Protein AF-A0A7C5FPS3-F1 (afdb_monomer_lite)

Radius of gyration: 23.5 Å; chains: 1; bounding box: 59×69×61 Å

Secondary structure (DSSP, 8-state):
-EEEEEETTEEEEEEE--GGG-BSSSTTEEEEETTEE---HHHHHHHHHHTTTTS-TT-B--EEEEEE--GGGEE----TT----EETTHHHHHHHHHHHHHHHHHHHHHTT--S------------------------------------TTS-EEEEEETTTEEEEE-SS-EEEEEHHHHHHHHHHHHHHHHHHTT---EEEEEEEEEEE--HHHHHHHHHTHHHHHHTT-EEEEETTEEEEEEEEGGGTTS-HHHHHHHHHHHHTSTT--HHHHHHHHHHT---PPP-SHHHHHHHHTT----TTGGGTEEEE-HHHHHTT-

pLDDT: mean 74.96, std 19.48, range [24.3, 94.31]

Structure (mmCIF, N/CA/C/O backbone):
data_AF-A0A7C5FPS3-F1
#
_entry.id   AF-A0A7C5FPS3-F1
#
loop_
_atom_site.group_PDB
_atom_site.id
_atom_site.type_symbol
_atom_site.label_atom_id
_atom_site.label_alt_id
_atom_site.label_comp_id
_atom_site.label_asym_id
_atom_site.label_entity_id
_atom_site.label_seq_id
_atom_site.pdbx_PDB_ins_code
_atom_site.Cartn_x
_atom_site.Cartn_y
_atom_site.Cartn_z
_atom_site.occupancy
_atom_site.B_iso_or_equiv
_atom_site.auth_seq_id
_atom_site.auth_comp_id
_atom_site.auth_asym_id
_atom_site.auth_atom_id
_atom_site.pdbx_PDB_model_num
ATOM 1 N N . LEU A 1 1 ? 8.303 -21.525 -12.086 1.00 86.00 1 LEU A N 1
ATOM 2 C CA . LEU A 1 1 ? 7.799 -22.531 -13.042 1.00 86.00 1 LEU A CA 1
ATOM 3 C C . LEU A 1 1 ? 7.517 -21.829 -14.348 1.00 86.00 1 LEU A C 1
ATOM 5 O O . LEU A 1 1 ? 6.796 -20.844 -14.326 1.00 86.00 1 LEU A O 1
ATOM 9 N N . PHE A 1 2 ? 8.133 -22.254 -15.445 1.00 89.94 2 PHE A N 1
ATOM 10 C CA . PHE A 1 2 ? 7.744 -21.750 -16.759 1.00 89.94 2 PHE A CA 1
ATOM 11 C C . PHE A 1 2 ? 6.553 -22.567 -17.263 1.00 89.94 2 PHE A C 1
ATOM 13 O O . PHE A 1 2 ? 6.538 -23.782 -17.081 1.00 89.94 2 PHE A O 1
ATOM 20 N N . ILE A 1 3 ? 5.570 -21.902 -17.859 1.00 90.44 3 ILE A N 1
ATOM 21 C CA . ILE A 1 3 ? 4.407 -22.527 -18.479 1.00 90.44 3 ILE A CA 1
ATOM 22 C C . ILE A 1 3 ? 4.312 -22.070 -19.922 1.00 90.44 3 ILE A C 1
ATOM 24 O O . ILE A 1 3 ? 4.570 -20.906 -20.235 1.00 90.44 3 ILE A O 1
ATOM 28 N N . GLN A 1 4 ? 3.896 -22.983 -20.783 1.00 90.50 4 GLN A N 1
ATOM 29 C CA . GLN A 1 4 ? 3.496 -22.682 -22.142 1.00 90.50 4 GLN A CA 1
ATOM 30 C C . GLN A 1 4 ? 2.387 -23.658 -22.511 1.00 90.50 4 GLN A C 1
ATOM 32 O O . GLN A 1 4 ? 2.589 -24.869 -22.495 1.00 90.50 4 GLN A O 1
ATOM 37 N N . GLN A 1 5 ? 1.208 -23.120 -22.789 1.00 83.81 5 GLN A N 1
ATOM 38 C CA . GLN A 1 5 ? 0.051 -23.863 -23.251 1.00 83.81 5 GLN A CA 1
ATOM 39 C C . GLN A 1 5 ? -0.534 -23.180 -24.474 1.00 83.81 5 GLN A C 1
ATOM 41 O O . GLN A 1 5 ? -0.610 -21.954 -24.548 1.00 83.81 5 GLN A O 1
ATOM 46 N N . GLN A 1 6 ? -0.971 -23.996 -25.421 1.00 85.19 6 GLN A N 1
ATOM 47 C CA . GLN A 1 6 ? -1.640 -23.540 -26.622 1.00 85.19 6 GLN A CA 1
ATOM 48 C C . GLN A 1 6 ? -2.994 -24.237 -26.718 1.00 85.19 6 GLN A C 1
ATOM 50 O O . GLN A 1 6 ? -3.087 -25.452 -26.546 1.00 85.19 6 GLN A O 1
ATOM 55 N N . TYR A 1 7 ? -4.037 -23.453 -26.969 1.00 78.25 7 TYR A N 1
ATOM 56 C CA . TYR A 1 7 ? -5.399 -23.921 -27.170 1.00 78.25 7 TYR A CA 1
ATOM 57 C C . TYR A 1 7 ? -5.986 -23.183 -28.373 1.00 78.25 7 TYR A C 1
ATOM 59 O O . TYR A 1 7 ? -6.194 -21.970 -28.313 1.00 78.25 7 TYR A O 1
ATOM 67 N N . ASP A 1 8 ? -6.224 -23.901 -29.468 1.00 83.12 8 ASP A N 1
ATOM 68 C CA . ASP A 1 8 ? -6.543 -23.317 -30.775 1.00 83.12 8 ASP A CA 1
ATOM 69 C C . ASP A 1 8 ? -5.527 -22.212 -31.160 1.00 83.12 8 ASP A C 1
ATOM 71 O O . ASP A 1 8 ? -4.313 -22.441 -31.168 1.00 83.12 8 ASP A O 1
ATOM 75 N N . ASP A 1 9 ? -6.021 -20.999 -31.423 1.00 81.50 9 ASP A N 1
ATOM 76 C CA . ASP A 1 9 ? -5.234 -19.808 -31.766 1.00 81.50 9 ASP A CA 1
ATOM 77 C C . ASP A 1 9 ? -4.827 -18.979 -30.530 1.00 81.50 9 ASP A C 1
ATOM 79 O O . ASP A 1 9 ? -4.330 -17.858 -30.660 1.00 81.50 9 ASP A O 1
ATOM 83 N N . ILE A 1 10 ? -5.085 -19.488 -29.320 1.00 82.62 10 ILE A N 1
ATOM 84 C CA . ILE A 1 10 ? -4.760 -18.828 -28.055 1.00 82.62 10 ILE A CA 1
ATOM 85 C C . ILE A 1 10 ? -3.509 -19.477 -27.463 1.00 82.62 10 ILE A C 1
ATOM 87 O O . ILE A 1 10 ? -3.489 -20.668 -27.160 1.00 82.62 10 ILE A O 1
ATOM 91 N N . GLU A 1 11 ? -2.470 -18.682 -27.232 1.00 89.69 11 GLU A N 1
ATOM 92 C CA . GLU A 1 11 ? -1.251 -19.117 -26.548 1.00 89.69 11 GLU A CA 1
ATOM 93 C C . GLU A 1 11 ? -1.157 -18.429 -25.185 1.00 89.69 11 GLU A C 1
ATOM 95 O O . GLU A 1 11 ? -1.136 -17.203 -25.118 1.00 89.69 11 GLU A O 1
ATOM 100 N N . LEU A 1 12 ? -1.051 -19.202 -24.103 1.00 91.69 12 LEU A N 1
ATOM 101 C CA . LEU A 1 12 ? -0.707 -18.716 -22.770 1.00 91.69 12 LEU A CA 1
ATOM 102 C C . LEU A 1 12 ? 0.703 -19.183 -22.416 1.00 91.69 12 LEU A C 1
ATOM 104 O O . LEU A 1 12 ? 0.964 -20.379 -22.321 1.00 91.69 12 LEU A O 1
ATOM 108 N N . LYS A 1 13 ? 1.611 -18.251 -22.147 1.00 94.31 13 LYS A N 1
ATOM 109 C CA . LYS A 1 13 ? 2.969 -18.569 -21.697 1.00 94.31 13 LYS A CA 1
ATOM 110 C C . LYS A 1 13 ? 3.443 -17.654 -20.592 1.00 94.31 13 LYS A C 1
ATOM 112 O O . LYS A 1 13 ? 2.922 -16.557 -20.427 1.00 94.31 13 LYS A O 1
ATOM 117 N N . GLY A 1 14 ? 4.470 -18.065 -19.867 1.00 92.69 14 GLY A N 1
ATOM 118 C CA . GLY A 1 14 ? 5.141 -17.201 -18.909 1.00 92.69 14 GLY A CA 1
ATOM 119 C C . GLY A 1 14 ? 5.629 -17.939 -17.679 1.00 92.69 14 GLY A C 1
ATOM 120 O O . GLY A 1 14 ? 5.826 -19.147 -17.697 1.00 92.69 14 GLY A O 1
ATOM 121 N N . TRP A 1 15 ? 5.848 -17.202 -16.600 1.00 93.19 15 TRP A N 1
ATOM 122 C CA . TRP A 1 15 ? 6.400 -17.730 -15.365 1.00 93.19 15 TRP A CA 1
ATOM 123 C C . TRP A 1 15 ? 5.397 -17.618 -14.231 1.00 93.19 15 TRP A C 1
ATOM 125 O O . TRP A 1 15 ? 4.817 -16.567 -13.987 1.00 93.19 15 TRP A O 1
ATOM 135 N N . LEU A 1 16 ? 5.253 -18.712 -13.502 1.00 93.19 16 LEU A N 1
ATOM 136 C CA . LEU A 1 16 ? 4.493 -18.841 -12.277 1.00 93.19 16 LEU A CA 1
ATOM 137 C C . LEU A 1 16 ? 5.444 -19.022 -11.093 1.00 93.19 16 LEU A C 1
ATOM 139 O O . LEU A 1 16 ? 6.409 -19.793 -11.152 1.00 93.19 16 LEU A O 1
ATOM 143 N N . GLY A 1 17 ? 5.152 -18.351 -9.992 1.00 87.94 17 GLY A N 1
ATOM 144 C CA . GLY A 1 17 ? 5.673 -18.682 -8.677 1.00 87.94 17 GLY A CA 1
ATOM 145 C C . GLY A 1 17 ? 5.024 -19.968 -8.178 1.00 87.94 17 GLY A C 1
ATOM 146 O O . GLY A 1 17 ? 3.851 -20.234 -8.447 1.00 87.94 17 GLY A O 1
ATOM 147 N N . THR A 1 18 ? 5.787 -20.776 -7.448 1.00 86.88 18 THR A N 1
ATOM 148 C CA . THR A 1 18 ? 5.224 -21.913 -6.716 1.00 86.88 18 THR A CA 1
ATOM 149 C C . THR A 1 18 ? 4.286 -21.410 -5.616 1.00 86.88 18 THR A C 1
ATOM 151 O O . THR A 1 18 ? 4.344 -20.244 -5.219 1.00 86.88 18 THR A O 1
ATOM 154 N N . ALA A 1 19 ? 3.451 -22.296 -5.078 1.00 83.50 19 ALA A N 1
ATOM 155 C CA . ALA A 1 19 ? 2.581 -21.995 -3.941 1.00 83.50 19 ALA A CA 1
ATOM 156 C C . ALA A 1 19 ? 3.341 -21.377 -2.746 1.00 83.50 19 ALA A C 1
ATOM 158 O O . ALA A 1 19 ? 2.884 -20.422 -2.126 1.00 83.50 19 ALA A O 1
ATOM 159 N N . GLN A 1 20 ? 4.557 -21.864 -2.481 1.00 83.12 20 GLN A N 1
ATOM 160 C CA . GLN A 1 20 ? 5.440 -21.363 -1.420 1.00 83.12 20 GLN A CA 1
ATOM 161 C C . GLN A 1 20 ? 6.044 -19.985 -1.730 1.00 83.12 20 GLN A C 1
ATOM 163 O O . GLN A 1 20 ? 6.384 -19.235 -0.819 1.00 83.12 20 GLN A O 1
ATOM 168 N N . ALA A 1 21 ? 6.152 -19.618 -3.011 1.00 84.62 21 ALA A N 1
ATOM 169 C CA . ALA A 1 21 ? 6.633 -18.311 -3.454 1.00 84.62 21 ALA A CA 1
ATOM 170 C C . ALA A 1 21 ? 5.541 -17.225 -3.402 1.00 84.62 21 ALA A C 1
ATOM 172 O O . ALA A 1 21 ? 5.667 -16.179 -4.048 1.00 84.62 21 ALA A O 1
ATOM 173 N N . HIS A 1 22 ? 4.465 -17.465 -2.647 1.00 85.25 22 HIS A N 1
ATOM 174 C CA . HIS A 1 22 ? 3.394 -16.504 -2.469 1.00 85.25 22 HIS A CA 1
ATOM 175 C C . HIS A 1 22 ? 3.908 -15.192 -1.864 1.00 85.25 22 HIS A C 1
ATOM 177 O O . HIS A 1 22 ? 4.787 -15.141 -0.996 1.00 85.25 22 HIS A O 1
ATOM 183 N N . ARG A 1 23 ? 3.296 -14.091 -2.271 1.00 80.81 23 ARG A N 1
ATOM 184 C CA . ARG A 1 23 ? 3.655 -12.745 -1.847 1.00 80.81 23 ARG A CA 1
ATOM 185 C C . ARG A 1 23 ? 2.601 -12.179 -0.901 1.00 80.81 23 ARG A C 1
ATOM 187 O O . ARG A 1 23 ? 1.437 -12.565 -0.960 1.00 80.81 23 ARG A O 1
ATOM 194 N N . PRO A 1 24 ? 2.986 -11.281 0.017 1.00 69.62 24 PRO A N 1
ATOM 195 C CA . PRO A 1 24 ? 2.018 -10.530 0.816 1.00 69.62 24 PRO A CA 1
ATOM 196 C C . PRO A 1 24 ? 1.216 -9.515 -0.023 1.00 69.62 24 PRO A C 1
ATOM 198 O O . PRO A 1 24 ? 0.219 -8.992 0.457 1.00 69.62 24 PRO A O 1
ATOM 201 N N . GLN A 1 25 ? 1.633 -9.245 -1.264 1.00 75.06 25 GLN A N 1
ATOM 202 C CA . GLN A 1 25 ? 1.065 -8.238 -2.164 1.00 75.06 25 GLN A CA 1
ATOM 203 C C . GLN A 1 25 ? 1.148 -8.707 -3.630 1.00 75.06 25 GLN A C 1
ATOM 205 O O . GLN A 1 25 ? 1.835 -9.679 -3.919 1.00 75.06 25 GLN A O 1
ATOM 210 N N . THR A 1 26 ? 0.478 -8.025 -4.563 1.00 78.06 26 THR A N 1
ATOM 211 C CA . THR A 1 26 ? 0.473 -8.356 -6.007 1.00 78.06 26 THR A CA 1
ATOM 212 C C . THR A 1 26 ? 1.630 -7.706 -6.781 1.00 78.06 26 THR A C 1
ATOM 214 O O . THR A 1 26 ? 1.459 -7.263 -7.916 1.00 78.06 26 THR A O 1
ATOM 217 N N . ASP A 1 27 ? 2.796 -7.560 -6.152 1.00 75.69 27 ASP A N 1
ATOM 218 C CA . ASP A 1 27 ? 3.964 -6.854 -6.707 1.00 75.69 27 ASP A CA 1
ATOM 219 C C . ASP A 1 27 ? 4.612 -7.570 -7.898 1.00 75.69 27 ASP A C 1
ATOM 221 O O . ASP A 1 27 ? 5.352 -6.963 -8.678 1.00 75.69 27 ASP A O 1
ATOM 225 N N . VAL A 1 28 ? 4.299 -8.852 -8.060 1.00 84.25 28 VAL A N 1
ATOM 226 C CA . VAL A 1 28 ? 4.751 -9.687 -9.166 1.00 84.25 28 VAL A CA 1
ATOM 227 C C . VAL A 1 28 ? 3.538 -10.298 -9.853 1.00 84.25 28 VAL A C 1
ATOM 229 O O . VAL A 1 28 ? 3.467 -11.505 -9.998 1.00 84.25 28 VAL A O 1
ATOM 232 N N . ASN A 1 29 ? 2.556 -9.483 -10.235 1.00 87.50 29 ASN A N 1
ATOM 233 C CA . ASN A 1 29 ? 1.358 -9.944 -10.938 1.00 87.50 29 ASN A CA 1
ATOM 234 C C . ASN A 1 29 ? 1.257 -9.204 -12.266 1.00 87.50 29 ASN A C 1
ATOM 236 O O . ASN A 1 29 ? 0.665 -8.126 -12.353 1.00 87.50 29 ASN A O 1
ATOM 240 N N . TYR A 1 30 ? 1.859 -9.781 -13.300 1.00 88.12 30 TYR A N 1
ATOM 241 C CA . TYR A 1 30 ? 1.872 -9.196 -14.632 1.00 88.12 30 TYR A CA 1
ATOM 242 C C . TYR A 1 30 ? 1.149 -10.114 -15.601 1.00 88.12 30 TYR A C 1
ATOM 244 O O . TYR A 1 30 ? 1.494 -11.285 -15.735 1.00 88.12 30 TYR A O 1
ATOM 252 N N . PHE A 1 31 ? 0.144 -9.574 -16.281 1.00 89.44 31 PHE A N 1
ATOM 253 C CA . PHE A 1 31 ? -0.559 -10.272 -17.343 1.00 89.44 31 PHE A CA 1
ATOM 254 C C . PHE A 1 31 ? -0.546 -9.410 -18.597 1.00 89.44 31 PHE A C 1
ATOM 256 O O . PHE A 1 31 ? -0.877 -8.224 -18.539 1.00 89.44 31 PHE A O 1
ATOM 263 N N . TYR A 1 32 ? -0.169 -10.001 -19.722 1.00 88.50 32 TYR A N 1
ATOM 264 C CA . TYR A 1 32 ? -0.106 -9.331 -21.008 1.00 88.50 32 TYR A CA 1
ATOM 265 C C . TYR A 1 32 ? -1.075 -9.979 -21.987 1.00 88.50 32 TYR A C 1
ATOM 267 O O . TYR A 1 32 ? -1.154 -11.199 -22.040 1.00 88.50 32 TYR A O 1
ATOM 275 N N . ILE A 1 33 ? -1.766 -9.179 -22.796 1.00 87.56 33 ILE A N 1
ATOM 276 C CA . ILE A 1 33 ? -2.521 -9.654 -23.960 1.00 87.56 33 ILE A CA 1
ATOM 277 C C . ILE A 1 33 ? -1.950 -8.988 -25.198 1.00 87.56 33 ILE A C 1
ATOM 279 O O . ILE A 1 33 ? -1.927 -7.758 -25.269 1.00 87.56 33 ILE A O 1
ATOM 283 N N . ASN A 1 34 ? -1.470 -9.779 -26.160 1.00 83.44 34 ASN A N 1
ATOM 284 C CA . ASN A 1 34 ? -0.880 -9.279 -27.408 1.00 83.44 34 ASN A CA 1
ATOM 285 C C . ASN A 1 34 ? 0.162 -8.160 -27.167 1.00 83.44 34 ASN A C 1
ATOM 287 O O . ASN A 1 34 ? 0.169 -7.130 -27.840 1.00 83.44 34 ASN A O 1
ATOM 291 N N . GLY A 1 35 ? 1.005 -8.332 -26.141 1.00 76.81 35 GLY A N 1
ATOM 292 C CA . GLY A 1 35 ? 2.060 -7.383 -25.762 1.00 76.81 35 GLY A CA 1
ATOM 293 C C . GLY A 1 35 ? 1.622 -6.196 -24.891 1.00 76.81 35 GLY A C 1
ATOM 294 O O . GLY A 1 35 ? 2.462 -5.380 -24.522 1.00 76.81 35 GLY A O 1
ATOM 295 N N . ARG A 1 36 ? 0.340 -6.086 -24.517 1.00 76.06 36 ARG A N 1
ATOM 296 C CA . ARG A 1 36 ? -0.180 -5.001 -23.662 1.00 76.06 36 ARG A CA 1
ATOM 297 C C . ARG A 1 36 ? -0.431 -5.485 -22.246 1.00 76.06 36 ARG A C 1
ATOM 299 O O . ARG A 1 36 ? -1.019 -6.543 -22.081 1.00 76.06 36 ARG A O 1
ATOM 306 N N . VAL A 1 37 ? -0.048 -4.704 -21.237 1.00 79.88 37 VAL A N 1
ATOM 307 C CA . VAL A 1 37 ? -0.354 -5.030 -19.836 1.00 79.88 37 VAL A CA 1
ATOM 308 C C . VAL A 1 37 ? -1.851 -4.883 -19.568 1.00 79.88 37 VAL A C 1
ATOM 310 O O . VAL A 1 37 ? -2.433 -3.831 -19.824 1.00 79.88 37 VAL A O 1
ATOM 313 N N . ILE A 1 38 ? -2.468 -5.937 -19.045 1.00 79.81 38 ILE A N 1
ATOM 314 C CA . ILE A 1 38 ? -3.900 -5.997 -18.763 1.00 79.81 38 ILE A CA 1
ATOM 315 C C . ILE A 1 38 ? -4.118 -6.177 -17.265 1.00 79.81 38 ILE A C 1
ATOM 317 O O . ILE A 1 38 ? -3.493 -7.021 -16.622 1.00 79.81 38 ILE A O 1
ATOM 321 N N . ARG A 1 39 ? -5.039 -5.389 -16.703 1.00 74.56 39 ARG A N 1
ATOM 322 C CA . ARG A 1 39 ? -5.502 -5.528 -15.318 1.00 74.56 39 ARG A CA 1
ATOM 323 C C . ARG A 1 39 ? -6.991 -5.817 -15.325 1.00 74.56 39 ARG A C 1
ATOM 325 O O . ARG A 1 39 ? -7.808 -4.961 -15.009 1.00 74.56 39 ARG A O 1
ATOM 332 N N . ASP A 1 40 ? -7.320 -7.042 -15.708 1.00 78.19 40 ASP A N 1
ATOM 333 C CA . ASP A 1 40 ? -8.700 -7.485 -15.835 1.00 78.19 40 ASP A CA 1
ATOM 334 C C . ASP A 1 40 ? -9.155 -8.310 -14.620 1.00 78.19 40 ASP A C 1
ATOM 336 O O . ASP A 1 40 ? -8.395 -9.105 -14.055 1.00 78.19 40 ASP A O 1
ATOM 340 N N . ARG A 1 41 ? -10.409 -8.111 -14.197 1.00 74.38 41 ARG A N 1
ATOM 341 C CA . ARG A 1 41 ? -10.977 -8.798 -13.025 1.00 74.38 41 ARG A CA 1
ATOM 342 C C . ARG A 1 41 ? -11.164 -10.293 -13.268 1.00 74.38 41 ARG A C 1
ATOM 344 O O . ARG A 1 41 ? -10.938 -11.066 -12.342 1.00 74.38 41 ARG A O 1
ATOM 351 N N . VAL A 1 42 ? -11.543 -10.698 -14.482 1.00 79.25 42 VAL A N 1
ATOM 352 C CA . VAL A 1 42 ? -11.769 -12.105 -14.844 1.00 79.25 42 VAL A CA 1
ATOM 353 C C . VAL A 1 42 ? -10.449 -12.862 -14.818 1.00 79.25 42 VAL A C 1
ATOM 355 O O . VAL A 1 42 ? -10.374 -13.921 -14.205 1.00 79.25 42 VAL A O 1
ATOM 358 N N . ILE A 1 43 ? -9.393 -12.288 -15.398 1.00 83.88 43 ILE A N 1
ATOM 359 C CA . ILE A 1 43 ? -8.050 -12.887 -15.380 1.00 83.88 43 ILE A CA 1
ATOM 360 C C . ILE A 1 43 ? -7.529 -13.024 -13.948 1.00 83.88 43 ILE A C 1
ATOM 362 O O . ILE A 1 43 ? -7.095 -14.099 -13.541 1.00 83.88 43 ILE A O 1
ATOM 366 N N . ASN A 1 44 ? -7.587 -11.949 -13.158 1.00 82.62 44 ASN A N 1
ATOM 367 C CA . ASN A 1 44 ? -7.094 -11.983 -11.781 1.00 82.62 44 ASN A CA 1
ATOM 368 C C . ASN A 1 44 ? -7.871 -12.982 -10.916 1.00 82.62 44 ASN A C 1
ATOM 370 O O . ASN A 1 44 ? -7.280 -13.636 -10.054 1.00 82.62 44 ASN A O 1
ATOM 374 N N . HIS A 1 45 ? -9.179 -13.114 -11.147 1.00 79.56 45 HIS A N 1
ATOM 375 C CA . HIS A 1 45 ? -9.995 -14.121 -10.484 1.00 79.56 45 HIS A CA 1
ATOM 376 C C . HIS A 1 45 ? -9.607 -15.539 -10.916 1.00 79.56 45 HIS A C 1
ATOM 378 O O . HIS A 1 45 ? -9.366 -16.368 -10.045 1.00 79.56 45 HIS A O 1
ATOM 384 N N . ALA A 1 46 ? -9.433 -15.785 -12.219 1.00 81.56 46 ALA A N 1
ATOM 385 C CA . ALA A 1 46 ? -9.025 -17.082 -12.761 1.00 81.56 46 ALA A CA 1
ATOM 386 C C . ALA A 1 46 ? -7.697 -17.568 -12.170 1.00 81.56 46 ALA A C 1
ATOM 388 O O . ALA A 1 46 ? -7.570 -18.729 -11.778 1.00 81.56 46 ALA A O 1
ATOM 389 N N . ILE A 1 47 ? -6.720 -16.662 -12.062 1.00 87.56 47 ILE A N 1
ATOM 390 C CA . ILE A 1 47 ? -5.412 -16.958 -11.476 1.00 87.56 47 ILE A CA 1
ATOM 391 C C . ILE A 1 47 ? -5.545 -17.183 -9.971 1.00 87.56 47 ILE A C 1
ATOM 393 O O . ILE A 1 47 ? -5.024 -18.162 -9.454 1.00 87.56 47 ILE A O 1
ATOM 397 N N . ARG A 1 48 ? -6.271 -16.324 -9.245 1.00 83.38 48 ARG A N 1
ATOM 398 C CA . ARG A 1 48 ? -6.485 -16.524 -7.804 1.00 83.38 48 ARG A CA 1
ATOM 399 C C . ARG A 1 48 ? -7.171 -17.862 -7.519 1.00 83.38 48 ARG A C 1
ATOM 401 O O . ARG A 1 48 ? -6.760 -18.542 -6.588 1.00 83.38 48 ARG A O 1
ATOM 408 N N . GLN A 1 49 ? -8.171 -18.236 -8.315 1.00 81.69 49 GLN A N 1
ATOM 409 C CA . GLN A 1 49 ? -8.855 -19.523 -8.210 1.00 81.69 49 GLN A CA 1
ATOM 410 C C . GLN A 1 49 ? -7.904 -20.690 -8.492 1.00 81.69 49 GLN A C 1
ATOM 412 O O . GLN A 1 49 ? -7.945 -21.689 -7.788 1.00 81.69 49 GLN A O 1
ATOM 417 N N . ALA A 1 50 ? -6.997 -20.556 -9.461 1.00 86.31 50 ALA A N 1
ATOM 418 C CA . ALA A 1 50 ? -6.005 -21.591 -9.743 1.00 86.31 50 ALA A CA 1
ATOM 419 C C . ALA A 1 50 ? -5.051 -21.868 -8.564 1.00 86.31 50 ALA A C 1
ATOM 421 O O . ALA A 1 50 ? -4.492 -22.957 -8.471 1.00 86.31 50 ALA A O 1
ATOM 422 N N . TYR A 1 51 ? -4.879 -20.893 -7.667 1.00 84.38 51 TYR A N 1
ATOM 423 C CA . TYR A 1 51 ? -4.013 -20.972 -6.490 1.00 84.38 51 TYR A CA 1
ATOM 424 C C . TYR A 1 51 ? -4.768 -21.095 -5.155 1.00 84.38 51 TYR A C 1
ATOM 426 O O . TYR A 1 51 ? -4.108 -21.137 -4.114 1.00 84.38 51 TYR A O 1
ATOM 434 N N . SER A 1 52 ? -6.108 -21.106 -5.146 1.00 69.88 52 SER A N 1
ATOM 435 C CA . SER A 1 52 ? -6.911 -20.848 -3.934 1.00 69.88 52 SER A CA 1
ATOM 436 C C . SER A 1 52 ? -6.608 -21.793 -2.780 1.00 69.88 52 SER A C 1
ATOM 438 O O . SER A 1 52 ? -6.563 -21.355 -1.634 1.00 69.88 52 SER A O 1
ATOM 440 N N . ASP A 1 53 ? -6.334 -23.054 -3.094 1.00 74.94 53 ASP A N 1
ATOM 441 C CA . ASP A 1 53 ? -6.139 -24.106 -2.093 1.00 74.94 53 ASP A CA 1
ATOM 442 C C . ASP A 1 53 ? -4.650 -24.324 -1.776 1.00 74.94 53 ASP A C 1
ATOM 444 O O . ASP A 1 53 ? -4.286 -25.090 -0.888 1.00 74.94 53 ASP A O 1
ATOM 448 N N . LEU A 1 54 ? -3.774 -23.623 -2.502 1.00 78.50 54 LEU A N 1
ATOM 449 C CA . LEU A 1 54 ? -2.321 -23.753 -2.428 1.00 78.50 54 LEU A CA 1
ATOM 450 C C . LEU A 1 54 ? -1.669 -22.594 -1.666 1.00 78.50 54 LEU A C 1
ATOM 452 O O . LEU A 1 54 ? -0.552 -22.725 -1.166 1.00 78.50 54 LEU A O 1
ATOM 456 N N . ILE A 1 55 ? -2.337 -21.441 -1.599 1.00 82.25 55 ILE A N 1
ATOM 457 C CA . ILE A 1 55 ? -1.794 -20.208 -1.033 1.00 82.25 55 ILE A CA 1
ATOM 458 C C . ILE A 1 55 ? -2.632 -19.767 0.181 1.00 82.25 55 ILE A C 1
ATOM 460 O O . ILE A 1 55 ? -3.856 -19.709 0.082 1.00 82.25 55 ILE A O 1
ATOM 464 N N . PRO A 1 56 ? -2.009 -19.385 1.318 1.00 73.81 56 PRO A N 1
ATOM 465 C CA . PRO A 1 56 ? -2.736 -18.912 2.493 1.00 73.81 56 PRO A CA 1
ATOM 466 C C . PRO A 1 56 ? -3.614 -17.688 2.213 1.00 73.81 56 PRO A C 1
ATOM 468 O O . PRO A 1 56 ? -3.276 -16.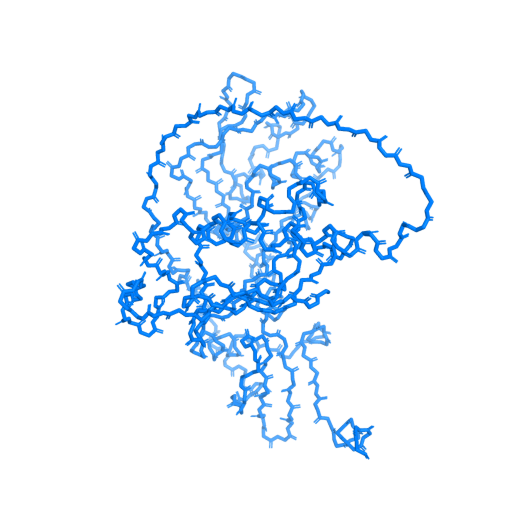816 1.408 1.00 73.81 56 PRO A O 1
ATOM 471 N N . VAL A 1 57 ? -4.711 -17.564 2.960 1.00 71.06 57 VAL A N 1
ATOM 472 C CA . VAL A 1 57 ? -5.606 -16.403 2.879 1.00 71.06 57 VAL A CA 1
ATOM 473 C C . VAL A 1 57 ? -4.820 -15.103 3.110 1.00 71.06 57 VAL A C 1
ATOM 475 O O . VAL A 1 57 ? -4.018 -14.995 4.035 1.00 71.06 57 VAL A O 1
ATOM 478 N N . GLY A 1 58 ? -5.037 -14.105 2.248 1.00 71.25 58 GLY A N 1
ATOM 479 C CA . GLY A 1 58 ? -4.323 -12.821 2.298 1.00 71.25 58 GLY A CA 1
ATOM 480 C C . GLY A 1 58 ? -2.946 -12.825 1.624 1.00 71.25 58 GLY A C 1
ATOM 481 O O . GLY A 1 58 ? -2.242 -11.819 1.676 1.00 71.25 58 GLY A O 1
ATOM 482 N N . ARG A 1 59 ? -2.558 -13.926 0.975 1.00 82.88 59 ARG A N 1
ATOM 483 C CA . ARG A 1 59 ? -1.374 -14.001 0.115 1.00 82.88 59 ARG A CA 1
ATOM 484 C C . ARG A 1 59 ? -1.769 -14.023 -1.361 1.00 82.88 59 ARG A C 1
ATOM 486 O O . ARG A 1 59 ? -2.917 -14.282 -1.719 1.00 82.88 59 ARG A O 1
ATOM 493 N N . TYR A 1 60 ? -0.801 -13.718 -2.215 1.00 84.19 60 TYR A N 1
ATOM 494 C CA . TYR A 1 60 ? -0.985 -13.565 -3.652 1.00 84.19 60 TYR A CA 1
ATOM 495 C C . TYR A 1 60 ? 0.027 -14.420 -4.415 1.00 84.19 60 TYR A C 1
ATOM 497 O O . TYR A 1 60 ? 1.190 -14.486 -4.010 1.00 84.19 60 TYR A O 1
ATOM 505 N N . PRO A 1 61 ? -0.372 -15.065 -5.520 1.00 88.81 61 PRO A N 1
ATOM 506 C CA . PRO A 1 61 ? 0.577 -15.745 -6.387 1.00 88.81 61 PRO A CA 1
ATOM 507 C C . PRO A 1 61 ? 1.451 -14.724 -7.111 1.00 88.81 61 PRO A C 1
ATOM 509 O O . PRO A 1 61 ? 0.949 -13.692 -7.548 1.00 88.81 61 PRO A O 1
ATOM 512 N N . ALA A 1 62 ? 2.733 -15.038 -7.272 1.00 89.94 62 ALA A N 1
ATOM 513 C CA . ALA A 1 62 ? 3.623 -14.306 -8.165 1.00 89.94 62 ALA A CA 1
ATOM 514 C C . ALA A 1 62 ? 3.539 -14.918 -9.570 1.00 89.94 62 ALA A C 1
ATOM 516 O O . ALA A 1 62 ? 3.667 -16.129 -9.705 1.00 89.94 62 ALA A O 1
ATOM 517 N N . PHE A 1 63 ? 3.343 -14.121 -10.613 1.00 92.50 63 PHE A N 1
ATOM 518 C CA . PHE A 1 63 ? 3.326 -14.562 -12.001 1.00 92.50 63 PHE A CA 1
ATOM 519 C C . PHE A 1 63 ? 3.660 -13.439 -12.998 1.00 92.50 63 PHE A C 1
ATOM 521 O O . PHE A 1 63 ? 3.400 -12.255 -12.779 1.00 92.50 63 PHE A O 1
ATOM 528 N N . VAL A 1 64 ? 4.183 -13.845 -14.151 1.00 94.12 64 VAL A N 1
ATOM 529 C CA . VAL A 1 64 ? 4.312 -13.033 -15.362 1.00 94.12 64 VAL A CA 1
ATOM 530 C C . VAL A 1 64 ? 3.770 -13.873 -16.507 1.00 94.12 64 VAL A C 1
ATOM 532 O O . VAL A 1 64 ? 4.417 -14.837 -16.901 1.00 94.12 64 VAL A O 1
ATOM 535 N N . LEU A 1 65 ? 2.586 -13.545 -17.015 1.00 92.50 65 LEU A N 1
ATOM 536 C CA . LEU A 1 65 ? 1.880 -14.322 -18.031 1.00 92.50 65 LEU A CA 1
ATOM 537 C C . LEU A 1 65 ? 1.611 -13.488 -19.279 1.00 92.50 65 LEU A C 1
ATOM 539 O O . LEU A 1 65 ? 1.316 -12.299 -19.201 1.00 92.50 65 LEU A O 1
ATOM 543 N N . TYR A 1 66 ? 1.679 -14.135 -20.430 1.00 92.56 66 TYR A N 1
ATOM 544 C CA . TYR A 1 66 ? 1.464 -13.575 -21.751 1.00 92.56 66 TYR A CA 1
ATOM 545 C C . TYR A 1 66 ? 0.415 -14.420 -22.454 1.00 92.56 66 TYR A C 1
ATOM 547 O O . TYR A 1 66 ? 0.600 -15.623 -22.616 1.00 92.56 66 TYR A O 1
ATOM 555 N N . LEU A 1 67 ? -0.664 -13.777 -22.873 1.00 89.12 67 LEU A N 1
ATOM 556 C CA . LEU A 1 67 ? -1.727 -14.353 -23.670 1.00 89.12 67 LEU A CA 1
ATOM 557 C C . LEU A 1 67 ? -1.658 -13.755 -25.077 1.00 89.12 67 LEU A C 1
ATOM 559 O O . LEU A 1 67 ? -1.791 -12.543 -25.260 1.00 89.12 67 LEU A O 1
ATOM 563 N N . THR A 1 68 ? -1.449 -14.597 -26.074 1.00 87.25 68 THR A N 1
ATOM 564 C CA . THR A 1 68 ? -1.528 -14.222 -27.486 1.00 87.25 68 THR A CA 1
ATOM 565 C C . THR A 1 68 ? -2.835 -14.764 -28.035 1.00 87.25 68 THR A C 1
ATOM 567 O O . THR A 1 68 ? -3.113 -15.943 -27.846 1.00 87.25 68 THR A O 1
ATOM 570 N N . MET A 1 69 ? -3.651 -13.929 -28.681 1.00 84.00 69 MET A N 1
ATOM 571 C CA . MET A 1 69 ? -4.897 -14.385 -29.305 1.00 84.00 69 MET A CA 1
ATOM 572 C C . MET A 1 69 ? -5.388 -13.454 -30.428 1.00 84.00 69 MET A C 1
ATOM 574 O O . MET A 1 69 ? -5.049 -12.265 -30.422 1.00 84.00 69 MET A O 1
ATOM 578 N N . PRO A 1 70 ? -6.219 -13.952 -31.363 1.00 76.81 70 PRO A N 1
ATOM 579 C CA . PRO A 1 70 ? -6.789 -13.157 -32.450 1.00 76.81 70 PRO A CA 1
ATOM 580 C C . PRO A 1 70 ? -7.592 -11.929 -31.978 1.00 76.81 70 PRO A C 1
ATOM 582 O O . PRO A 1 70 ? -8.328 -11.981 -30.987 1.00 76.81 70 PRO A O 1
ATOM 585 N N . LEU A 1 71 ? -7.448 -10.806 -32.696 1.00 67.81 71 LEU A N 1
ATOM 586 C CA . LEU A 1 71 ? -8.053 -9.506 -32.346 1.00 67.81 71 LEU A CA 1
ATOM 587 C C . LEU A 1 71 ? -9.586 -9.482 -32.481 1.00 67.81 71 LEU A C 1
ATOM 589 O O . LEU A 1 71 ? -10.246 -8.662 -31.859 1.00 67.81 71 LEU A O 1
ATO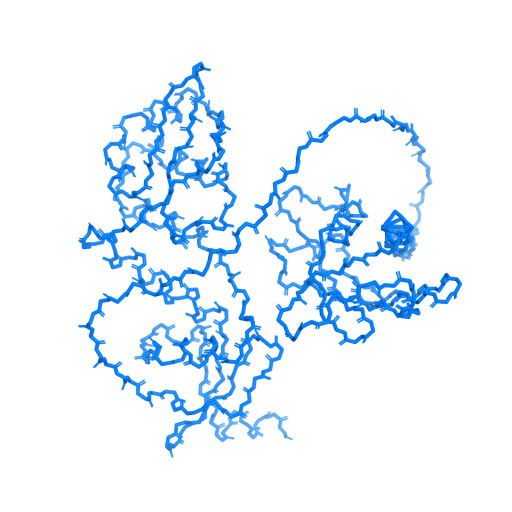M 593 N N . ASP A 1 72 ? -10.167 -10.387 -33.259 1.00 67.50 72 ASP A N 1
ATOM 594 C CA . ASP A 1 72 ? -11.613 -10.563 -33.446 1.00 67.50 72 ASP A CA 1
ATOM 595 C C . ASP A 1 72 ? -12.308 -11.256 -32.254 1.00 67.50 72 ASP A C 1
ATOM 597 O O . ASP A 1 72 ? -13.540 -11.215 -32.129 1.00 67.50 72 ASP A O 1
ATOM 601 N N . ARG A 1 73 ? -11.528 -11.859 -31.345 1.00 61.38 73 ARG A N 1
ATOM 602 C CA . ARG A 1 73 ? -12.005 -12.482 -30.096 1.00 61.38 73 ARG A CA 1
ATOM 603 C C . ARG A 1 73 ? -11.807 -11.610 -28.851 1.00 61.38 73 ARG A C 1
ATOM 605 O O . ARG A 1 73 ? -12.265 -11.979 -27.764 1.00 61.38 73 ARG A O 1
ATOM 612 N N . VAL A 1 74 ? -11.175 -10.443 -29.000 1.00 56.66 74 VAL A N 1
ATOM 613 C CA . VAL A 1 74 ? -10.871 -9.514 -27.904 1.00 56.66 74 VAL A CA 1
ATOM 614 C C . VAL A 1 74 ? -11.240 -8.088 -28.291 1.00 56.66 74 VAL A C 1
ATOM 616 O O . VAL A 1 74 ? -10.545 -7.455 -29.080 1.00 56.66 74 VAL A O 1
ATOM 619 N N . ASP A 1 75 ? -12.276 -7.538 -27.660 1.00 58.22 75 ASP A N 1
ATOM 620 C CA . ASP A 1 75 ? -12.555 -6.106 -27.740 1.00 58.22 75 ASP A CA 1
ATOM 621 C C . ASP A 1 75 ? -11.655 -5.366 -26.739 1.00 58.22 75 ASP A C 1
ATOM 623 O O . ASP A 1 75 ? -11.988 -5.114 -25.572 1.00 58.22 75 ASP A O 1
ATOM 627 N N . ILE A 1 76 ? -10.437 -5.078 -27.194 1.00 54.25 76 ILE A N 1
ATOM 628 C CA . ILE A 1 76 ? -9.540 -4.144 -26.522 1.00 54.25 76 ILE A CA 1
ATOM 629 C C . ILE A 1 76 ? -10.098 -2.759 -26.831 1.00 54.25 76 ILE A C 1
ATOM 631 O O . ILE A 1 76 ? -9.804 -2.214 -27.885 1.00 54.25 76 ILE A O 1
ATOM 635 N N . ASN A 1 77 ? -10.906 -2.185 -25.943 1.00 49.84 77 ASN A N 1
ATOM 636 C CA . ASN A 1 77 ? -11.460 -0.845 -26.137 1.00 49.84 77 ASN A CA 1
ATOM 637 C C . ASN A 1 77 ? -10.299 0.171 -26.279 1.00 49.84 77 ASN A C 1
ATOM 639 O O . ASN A 1 77 ? -9.644 0.524 -25.294 1.00 49.84 77 ASN A O 1
ATOM 643 N N . VAL A 1 78 ? -9.969 0.552 -27.522 1.00 45.69 78 VAL A N 1
ATOM 644 C CA . VAL A 1 78 ? -8.683 1.167 -27.895 1.00 45.69 78 VAL A CA 1
ATOM 645 C C . VAL A 1 78 ? -8.649 2.644 -27.497 1.00 45.69 78 VAL A C 1
ATOM 647 O O . VAL A 1 78 ? -8.933 3.533 -28.292 1.00 45.69 78 VAL A O 1
ATOM 650 N N . HIS A 1 79 ? -8.238 2.917 -26.259 1.00 37.78 79 HIS A N 1
ATOM 651 C CA . HIS A 1 79 ? -7.680 4.211 -25.866 1.00 37.78 79 HIS A CA 1
ATOM 652 C C . HIS A 1 79 ? -6.377 3.977 -25.084 1.00 37.78 79 HIS A C 1
ATOM 654 O O . HIS A 1 79 ? -6.359 3.068 -24.251 1.00 37.78 79 HIS A O 1
ATOM 660 N N . PRO A 1 80 ? -5.316 4.791 -25.267 1.00 37.22 80 PRO A N 1
ATOM 661 C CA . PRO A 1 80 ? -4.001 4.621 -24.622 1.00 37.22 80 PRO A CA 1
ATOM 662 C C . PRO A 1 80 ? -3.980 4.519 -23.083 1.00 37.22 80 PRO A C 1
ATOM 664 O O . PRO A 1 80 ? -2.927 4.302 -22.496 1.00 37.22 80 PRO A O 1
ATOM 667 N N . THR A 1 81 ? -5.118 4.706 -22.416 1.00 46.66 81 THR A N 1
ATOM 668 C CA . THR A 1 81 ? -5.245 4.856 -20.957 1.00 46.66 81 THR A CA 1
ATOM 669 C C . THR A 1 81 ? -6.130 3.786 -20.302 1.00 46.66 81 THR A C 1
ATOM 671 O O . THR A 1 81 ? -6.218 3.745 -19.075 1.00 46.66 81 THR A O 1
ATOM 674 N N . LYS A 1 82 ? -6.804 2.920 -21.076 1.00 54.34 82 LYS A N 1
ATOM 675 C CA . LYS A 1 82 ? -7.730 1.907 -20.535 1.00 54.34 82 LYS A CA 1
ATOM 676 C C . LYS A 1 82 ? -7.039 0.542 -20.403 1.00 54.34 82 LYS A C 1
ATOM 678 O O . LYS A 1 82 ? -6.515 0.013 -21.373 1.00 54.34 82 LYS A O 1
ATOM 683 N N . HIS A 1 83 ? -7.049 -0.000 -19.182 1.00 52.47 83 HIS A N 1
ATOM 684 C CA . HIS A 1 83 ? -6.364 -1.237 -18.761 1.00 52.47 83 HIS A CA 1
ATOM 685 C C . HIS A 1 83 ? -7.290 -2.472 -18.702 1.00 52.47 83 HIS A C 1
ATOM 687 O O . HIS A 1 83 ? -6.853 -3.558 -18.313 1.00 52.47 83 HIS A O 1
ATOM 693 N N . GLU A 1 84 ? -8.566 -2.291 -19.050 1.00 56.69 84 GLU A N 1
ATOM 694 C CA . GLU A 1 84 ? -9.610 -3.318 -19.040 1.00 56.69 84 GLU A CA 1
ATOM 695 C C . GLU A 1 84 ? -9.875 -3.814 -20.465 1.00 56.69 84 GLU A C 1
ATOM 697 O O . GLU A 1 84 ? -9.876 -3.034 -21.420 1.00 56.69 84 GLU A O 1
ATOM 702 N N . VAL A 1 85 ? -10.118 -5.115 -20.601 1.00 62.94 85 VAL A N 1
ATOM 703 C CA . VAL A 1 85 ? -10.344 -5.788 -21.882 1.00 62.94 85 VAL A CA 1
ATOM 704 C C . VAL A 1 85 ? -11.705 -6.467 -21.839 1.00 62.94 85 VAL A C 1
ATOM 706 O O . VAL A 1 85 ? -12.012 -7.174 -20.884 1.00 62.94 85 VAL A O 1
ATOM 709 N N . ARG A 1 86 ? -12.537 -6.273 -22.869 1.00 66.00 86 ARG A N 1
ATOM 710 C CA . ARG A 1 86 ? -13.795 -7.013 -22.998 1.00 66.00 86 ARG A CA 1
ATOM 711 C C . ARG A 1 86 ? -13.546 -8.256 -23.840 1.00 66.00 86 ARG A C 1
ATOM 713 O O . ARG A 1 86 ? -13.355 -8.188 -25.050 1.00 66.00 86 ARG A O 1
ATOM 720 N N . PHE A 1 87 ? -13.545 -9.410 -23.188 1.00 66.94 87 PHE A N 1
ATOM 721 C CA . PHE A 1 87 ? -13.496 -10.687 -23.890 1.00 66.94 87 PHE A CA 1
ATOM 722 C C . PHE A 1 87 ? -14.846 -10.985 -24.524 1.00 66.94 87 PHE A C 1
ATOM 724 O O . PHE A 1 87 ? -15.878 -10.858 -23.862 1.00 66.94 87 PHE A O 1
ATOM 731 N N . ARG A 1 88 ? -14.830 -11.452 -25.775 1.00 66.19 88 ARG A N 1
ATOM 732 C CA . ARG A 1 88 ? -16.029 -12.004 -26.412 1.00 66.19 88 ARG A CA 1
ATOM 733 C C . ARG A 1 88 ? -16.524 -13.241 -25.653 1.00 66.19 88 ARG A C 1
ATOM 735 O O . ARG A 1 88 ? -17.712 -13.341 -25.372 1.00 66.19 88 ARG A O 1
ATOM 742 N N . ASP A 1 89 ? -15.586 -14.085 -25.211 1.00 66.94 89 ASP A N 1
ATOM 743 C CA . ASP A 1 89 ? -15.839 -15.318 -24.455 1.00 66.94 89 ASP A CA 1
ATOM 744 C C . ASP A 1 89 ? -15.054 -15.360 -23.128 1.00 66.94 89 ASP A C 1
ATOM 746 O O . ASP A 1 89 ? -14.142 -16.164 -22.930 1.00 66.94 89 ASP A O 1
ATOM 750 N N . ALA A 1 90 ? -15.415 -14.491 -22.176 1.00 73.56 90 ALA A N 1
ATOM 751 C CA . ALA A 1 90 ? -14.726 -14.373 -20.881 1.00 73.56 90 ALA A CA 1
ATOM 752 C C . ALA A 1 90 ? -14.643 -15.694 -20.085 1.00 73.56 90 ALA A C 1
ATOM 754 O O . ALA A 1 90 ? -13.651 -15.946 -19.403 1.00 73.56 90 ALA A O 1
ATOM 755 N N . ARG A 1 91 ? -15.667 -16.556 -20.188 1.00 69.94 91 ARG A N 1
ATOM 756 C CA . ARG A 1 91 ? -15.701 -17.865 -19.507 1.00 69.94 91 ARG A CA 1
ATOM 757 C C . ARG A 1 91 ? -14.643 -18.829 -20.040 1.00 69.94 91 ARG A C 1
ATOM 759 O O . ARG A 1 91 ? -14.036 -19.548 -19.253 1.00 69.94 91 ARG A O 1
ATOM 766 N N . LEU A 1 92 ? -14.419 -18.827 -21.354 1.00 75.06 92 LEU A N 1
ATOM 767 C CA . LEU A 1 92 ? -13.422 -19.683 -21.993 1.00 75.06 92 LEU A CA 1
ATOM 768 C C . LEU A 1 92 ? -12.014 -19.271 -21.558 1.00 75.06 92 LEU A C 1
ATOM 770 O O . LEU A 1 92 ? -11.239 -20.114 -21.120 1.00 75.06 92 LEU A O 1
ATOM 774 N N . ILE A 1 93 ? -11.721 -17.967 -21.590 1.00 80.56 93 ILE A N 1
ATOM 775 C CA . ILE A 1 93 ? -10.427 -17.419 -21.157 1.00 80.56 93 ILE A CA 1
ATOM 776 C C . ILE A 1 93 ? -10.162 -17.721 -19.684 1.00 80.56 93 ILE A C 1
ATOM 778 O O . ILE A 1 93 ? -9.073 -18.167 -19.330 1.00 80.56 93 ILE A O 1
ATOM 782 N N . HIS A 1 94 ? -11.171 -17.538 -18.833 1.00 84.50 94 HIS A N 1
ATOM 783 C CA . HIS A 1 94 ? -11.082 -17.903 -17.426 1.00 84.50 94 HIS A CA 1
ATOM 784 C C . HIS A 1 94 ? -10.728 -19.386 -17.247 1.00 84.50 94 HIS A C 1
ATOM 786 O O . HIS A 1 94 ? -9.756 -19.707 -16.570 1.00 84.50 94 HIS A O 1
ATOM 792 N N . GLY A 1 95 ? -11.505 -20.290 -17.855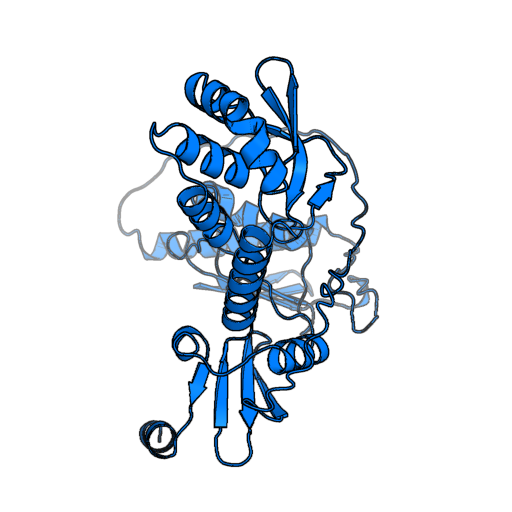 1.00 72.12 95 GLY A N 1
ATOM 793 C CA . GLY A 1 95 ? -11.290 -21.734 -17.735 1.00 72.12 95 GLY A CA 1
ATOM 794 C C . GLY A 1 95 ? -9.912 -22.174 -18.231 1.00 72.12 95 GLY A C 1
ATOM 795 O O . GLY A 1 95 ? -9.251 -22.963 -17.560 1.00 72.12 95 GLY A O 1
ATOM 796 N N . LEU A 1 96 ? -9.455 -21.611 -19.353 1.00 83.06 96 LEU A N 1
ATOM 797 C CA . LEU A 1 96 ? -8.132 -21.873 -19.923 1.00 83.06 96 LEU A CA 1
ATOM 798 C C . LEU A 1 96 ? -7.024 -21.463 -18.949 1.00 83.06 96 LEU A C 1
ATOM 800 O O . LEU A 1 96 ? -6.160 -22.275 -18.635 1.00 83.06 96 LEU A O 1
ATOM 804 N N . ILE A 1 97 ? -7.074 -20.234 -18.424 1.00 87.12 97 ILE A N 1
ATOM 805 C CA . ILE A 1 97 ? -6.063 -19.729 -17.485 1.00 87.12 97 ILE A CA 1
ATOM 806 C C . ILE A 1 97 ? -6.037 -20.573 -16.210 1.00 87.12 97 ILE A C 1
ATOM 808 O O . ILE A 1 97 ? -4.962 -20.970 -15.764 1.00 87.12 97 ILE A O 1
ATOM 812 N N . THR A 1 98 ? -7.203 -20.867 -15.626 1.00 83.25 98 THR A N 1
ATOM 813 C CA . THR A 1 98 ? -7.276 -21.658 -14.395 1.00 83.25 98 THR A CA 1
ATOM 814 C C . THR A 1 98 ? -6.693 -23.054 -14.597 1.00 83.25 98 THR A C 1
ATOM 816 O O . THR A 1 98 ? -5.833 -23.467 -13.819 1.00 83.25 98 THR A O 1
ATOM 819 N N . LYS A 1 99 ? -7.096 -23.748 -15.668 1.00 82.12 99 LYS A N 1
ATOM 820 C CA . LYS A 1 99 ? -6.629 -25.103 -15.975 1.00 82.12 99 LYS A CA 1
ATOM 821 C C . LYS A 1 99 ? -5.127 -25.143 -16.266 1.00 82.12 99 LYS A C 1
ATOM 823 O O . LYS A 1 99 ? -4.424 -25.957 -15.677 1.00 82.12 99 LYS A O 1
ATOM 828 N N . ALA A 1 100 ? -4.622 -24.219 -17.085 1.00 85.88 100 ALA A N 1
ATOM 829 C CA . ALA A 1 100 ? -3.205 -24.151 -17.440 1.00 85.88 100 ALA A CA 1
ATOM 830 C C . ALA A 1 100 ? -2.295 -23.962 -16.217 1.00 85.88 100 ALA A C 1
ATOM 832 O O . ALA A 1 100 ? -1.221 -24.557 -16.120 1.00 85.88 100 ALA A O 1
ATOM 833 N N . ILE A 1 101 ? -2.730 -23.133 -15.265 1.00 89.31 101 ILE A N 1
ATOM 834 C CA . ILE A 1 101 ? -1.985 -22.878 -14.031 1.00 89.31 101 ILE A CA 1
ATOM 835 C C . ILE A 1 101 ? -2.056 -24.084 -13.092 1.00 89.31 101 ILE A C 1
ATOM 837 O O . ILE A 1 101 ? -1.028 -24.472 -12.541 1.00 89.31 101 ILE A O 1
ATOM 841 N N . GLN A 1 102 ? -3.232 -24.695 -12.928 1.00 87.62 102 GLN A N 1
ATOM 842 C CA . GLN A 1 102 ? -3.395 -25.889 -12.092 1.00 87.62 102 GLN A CA 1
ATOM 843 C C . GLN A 1 102 ? -2.548 -27.060 -12.601 1.00 87.62 102 GLN A C 1
ATOM 845 O O . GLN A 1 102 ? -1.840 -27.679 -11.811 1.00 87.62 102 GLN A O 1
ATOM 850 N N . GLU A 1 103 ? -2.555 -27.317 -13.910 1.00 84.00 103 GLU A N 1
ATOM 851 C CA . GLU A 1 103 ? -1.734 -28.364 -14.527 1.00 84.00 103 GLU A CA 1
ATOM 852 C C . GLU A 1 103 ? -0.240 -28.101 -14.314 1.00 84.00 103 GLU A C 1
ATOM 854 O O . GLU A 1 103 ? 0.490 -28.988 -13.879 1.00 84.00 103 GLU A O 1
ATOM 859 N N . ALA A 1 104 ? 0.216 -26.864 -14.523 1.00 85.56 104 ALA A N 1
ATOM 860 C CA . ALA A 1 104 ? 1.614 -26.507 -14.308 1.00 85.56 104 ALA A CA 1
ATOM 861 C C . ALA A 1 104 ? 2.067 -26.636 -12.844 1.00 85.56 104 ALA A C 1
ATOM 863 O O . ALA A 1 104 ? 3.203 -27.035 -12.576 1.00 85.56 104 ALA A O 1
ATOM 864 N N . LEU A 1 105 ? 1.198 -26.285 -11.892 1.00 84.69 105 LEU A N 1
ATOM 865 C CA . LEU A 1 105 ? 1.482 -26.436 -10.466 1.00 84.69 105 LEU A CA 1
ATOM 866 C C . LEU A 1 105 ? 1.502 -27.917 -10.064 1.00 84.69 105 LEU A C 1
ATOM 868 O O . LEU A 1 105 ? 2.423 -28.322 -9.353 1.00 84.69 105 LEU A O 1
ATOM 872 N N . ALA A 1 106 ? 0.577 -28.730 -10.579 1.00 82.38 106 ALA A N 1
ATOM 873 C CA . ALA A 1 106 ? 0.552 -30.175 -10.355 1.00 82.38 106 ALA A CA 1
ATOM 874 C C . ALA A 1 106 ? 1.811 -30.865 -10.912 1.00 82.38 106 ALA A C 1
ATOM 876 O O . ALA A 1 106 ? 2.512 -31.548 -10.169 1.00 82.38 106 ALA A O 1
ATOM 877 N N . SER A 1 107 ? 2.195 -30.584 -12.164 1.00 77.69 107 SER A N 1
ATOM 878 C CA . SER A 1 107 ? 3.413 -31.150 -12.771 1.00 77.69 107 SER A CA 1
ATOM 879 C C . SER A 1 107 ? 4.699 -30.763 -12.029 1.00 77.69 107 SER A C 1
ATOM 881 O O . SER A 1 107 ? 5.688 -31.497 -12.060 1.00 77.69 107 SER A O 1
ATOM 883 N N . SER A 1 108 ? 4.703 -29.614 -11.345 1.00 70.06 108 SER A N 1
ATOM 884 C CA . SER A 1 108 ? 5.834 -29.188 -10.513 1.00 70.06 108 SER A CA 1
ATOM 885 C C . SER A 1 108 ? 5.904 -29.873 -9.147 1.00 70.06 108 SER A C 1
ATOM 887 O O . SER A 1 108 ? 6.986 -29.995 -8.576 1.00 70.06 108 SER A O 1
ATOM 889 N N . MET A 1 109 ? 4.761 -30.317 -8.619 1.00 63.81 109 MET A N 1
ATOM 890 C CA . MET A 1 109 ? 4.687 -31.112 -7.392 1.00 63.81 109 MET A CA 1
ATOM 891 C C . MET A 1 109 ? 5.077 -32.571 -7.656 1.00 63.81 109 MET A C 1
ATOM 893 O O . MET A 1 109 ? 5.774 -33.161 -6.831 1.00 63.81 109 MET A O 1
ATOM 897 N N . ASP A 1 110 ? 4.751 -33.112 -8.834 1.00 54.12 110 ASP A N 1
ATOM 898 C CA . ASP A 1 110 ? 5.173 -34.458 -9.254 1.00 54.12 110 ASP A CA 1
ATOM 899 C C . ASP A 1 110 ? 6.696 -34.583 -9.430 1.00 54.12 110 ASP A C 1
ATOM 901 O O . ASP A 1 110 ? 7.268 -35.646 -9.202 1.00 54.12 110 ASP A O 1
ATOM 905 N N . THR A 1 111 ? 7.399 -33.492 -9.756 1.00 51.59 111 THR A N 1
ATOM 906 C CA . THR A 1 111 ? 8.875 -33.489 -9.833 1.00 51.59 111 THR A CA 1
ATOM 907 C C . THR A 1 111 ? 9.559 -33.460 -8.460 1.00 51.59 111 THR A C 1
ATOM 909 O O . THR A 1 111 ? 10.760 -33.709 -8.375 1.00 51.59 111 THR A O 1
ATOM 912 N N . LEU A 1 112 ? 8.814 -33.176 -7.386 1.00 43.97 112 LEU A N 1
ATOM 913 C CA . LEU A 1 112 ? 9.302 -33.125 -6.001 1.00 43.97 112 LEU A CA 1
ATOM 914 C C . LEU A 1 112 ? 8.838 -34.321 -5.155 1.00 43.97 112 LEU A C 1
ATOM 916 O O . LEU A 1 112 ? 9.225 -34.425 -3.993 1.00 43.97 112 LEU A O 1
ATOM 920 N N . SER A 1 113 ? 8.047 -35.225 -5.737 1.00 35.59 113 SER A N 1
ATOM 921 C CA . SER A 1 113 ? 7.385 -36.322 -5.031 1.00 35.59 113 SER A CA 1
ATOM 922 C C . SER A 1 113 ? 7.765 -37.665 -5.657 1.00 35.59 113 SER A C 1
ATOM 924 O O . SER A 1 113 ? 6.962 -38.308 -6.327 1.00 35.59 113 SER A O 1
ATOM 926 N N . VAL A 1 114 ? 9.005 -38.114 -5.425 1.00 36.03 114 VAL A N 1
ATOM 927 C CA . VAL A 1 114 ? 9.226 -39.560 -5.326 1.00 36.03 114 VAL A CA 1
ATOM 928 C C . VAL A 1 114 ? 8.791 -39.962 -3.923 1.00 36.03 114 VAL A C 1
ATOM 930 O O . VAL A 1 114 ? 9.380 -39.539 -2.932 1.00 36.03 114 VAL A O 1
ATOM 933 N N . ASP A 1 115 ? 7.771 -40.808 -3.933 1.00 30.81 115 ASP A N 1
ATOM 934 C CA . ASP A 1 115 ? 7.255 -41.693 -2.898 1.00 30.81 115 ASP A CA 1
ATOM 935 C C . ASP A 1 115 ? 5.914 -41.333 -2.220 1.00 30.81 115 ASP A C 1
ATOM 937 O O . ASP A 1 115 ? 5.810 -40.515 -1.310 1.00 30.81 115 ASP A O 1
ATOM 941 N N . HIS A 1 116 ? 4.928 -42.120 -2.669 1.00 28.55 116 HIS A N 1
ATOM 942 C CA . HIS A 1 116 ? 3.695 -42.601 -2.043 1.00 28.55 116 HIS A CA 1
ATOM 943 C C . HIS A 1 116 ? 2.335 -41.953 -2.372 1.00 28.55 116 HIS A C 1
ATOM 945 O O . HIS A 1 116 ? 2.219 -40.738 -2.514 1.00 28.55 116 HIS A O 1
ATOM 951 N N . PRO A 1 117 ? 1.287 -42.797 -2.545 1.00 33.62 117 PRO A N 1
ATOM 952 C CA . PRO A 1 117 ? 0.158 -42.503 -3.416 1.00 33.62 117 PRO A CA 1
ATOM 953 C C . PRO A 1 117 ? -1.157 -42.221 -2.675 1.00 33.62 117 PRO A C 1
ATOM 955 O O . PRO A 1 117 ? -1.399 -42.729 -1.585 1.00 33.62 117 PRO A O 1
ATOM 958 N N . ASN A 1 118 ? -2.039 -41.531 -3.407 1.00 27.98 118 ASN A N 1
ATOM 959 C CA . ASN A 1 118 ? -3.500 -41.471 -3.295 1.00 27.98 118 ASN A CA 1
ATOM 960 C C . ASN A 1 118 ? -4.104 -40.938 -1.987 1.00 27.98 118 ASN A C 1
ATOM 962 O O . ASN A 1 118 ? -3.948 -41.524 -0.925 1.00 27.98 118 ASN A O 1
ATOM 966 N N . THR A 1 119 ? -4.996 -39.949 -2.106 1.00 26.48 119 THR A N 1
ATOM 967 C CA . THR A 1 119 ? -6.447 -40.183 -1.951 1.00 26.48 119 THR A CA 1
ATOM 968 C C . THR A 1 119 ? -7.229 -39.002 -2.538 1.00 26.48 119 THR A C 1
ATOM 970 O O . THR A 1 119 ? -6.966 -37.839 -2.247 1.00 26.48 119 THR A O 1
ATOM 973 N N . SER A 1 120 ? -8.182 -39.352 -3.396 1.00 27.00 120 SER A N 1
ATOM 974 C CA . SER A 1 120 ? -9.234 -38.546 -4.013 1.00 27.00 120 SER A CA 1
ATOM 975 C C . SER A 1 120 ? -10.083 -37.787 -2.992 1.00 27.00 120 SER A C 1
ATOM 977 O O . SER A 1 120 ? -10.329 -38.345 -1.940 1.00 27.00 120 SER A O 1
ATOM 979 N N . TYR A 1 121 ? -10.658 -36.633 -3.347 1.00 25.64 121 TYR A N 1
ATOM 980 C CA . TYR A 1 121 ? -12.094 -36.358 -3.150 1.00 25.64 121 TYR A CA 1
ATOM 981 C C . TYR A 1 121 ? -12.544 -35.196 -4.048 1.00 25.64 121 TYR A C 1
ATOM 983 O O . TYR A 1 121 ? -11.982 -34.105 -4.030 1.00 25.64 121 TYR A O 1
ATOM 991 N N . ALA A 1 122 ? -13.571 -35.482 -4.845 1.00 25.55 122 ALA A N 1
ATOM 992 C CA . ALA A 1 122 ? -14.391 -34.539 -5.593 1.00 25.55 122 ALA A CA 1
ATOM 993 C C . ALA A 1 122 ? -15.560 -34.040 -4.725 1.00 25.55 122 ALA A C 1
ATOM 995 O O . ALA A 1 122 ? -15.985 -34.782 -3.840 1.00 25.55 122 ALA A O 1
ATOM 996 N N . SER A 1 123 ? -16.088 -32.840 -5.016 1.00 27.03 123 SER A N 1
ATOM 997 C CA . SER A 1 123 ? -17.499 -32.376 -4.880 1.00 27.03 123 SER A CA 1
ATOM 998 C C . SER A 1 123 ? -17.532 -30.853 -5.133 1.00 27.03 123 SER A C 1
ATOM 1000 O O . SER A 1 123 ? -16.862 -30.105 -4.433 1.00 27.03 123 SER A O 1
ATOM 1002 N N . GLU A 1 124 ? -18.010 -30.357 -6.276 1.00 24.30 124 GLU A N 1
ATOM 1003 C CA . GLU A 1 124 ? -19.402 -29.984 -6.618 1.00 24.30 124 GLU A CA 1
ATOM 1004 C C . GLU A 1 124 ? -20.011 -28.771 -5.870 1.00 24.30 124 GLU A C 1
ATOM 1006 O O . GLU A 1 124 ? -20.400 -28.855 -4.714 1.00 24.30 124 GLU A O 1
ATOM 1011 N N . LEU A 1 125 ? -20.141 -27.676 -6.646 1.00 27.14 125 LEU A N 1
ATOM 1012 C CA . LEU A 1 125 ? -21.267 -26.728 -6.789 1.00 27.14 125 LEU A CA 1
ATOM 1013 C C . LEU A 1 125 ? -21.829 -26.002 -5.543 1.00 27.14 125 LEU A C 1
ATOM 1015 O O . LEU A 1 125 ? -22.423 -26.626 -4.677 1.00 27.14 125 LEU A O 1
ATOM 1019 N N . GLN A 1 126 ? -21.878 -24.656 -5.585 1.00 25.62 126 GLN A N 1
ATOM 1020 C CA . GLN A 1 126 ? -23.150 -23.924 -5.775 1.00 25.62 126 GLN A CA 1
ATOM 1021 C C . GLN A 1 126 ? -23.024 -22.385 -5.848 1.00 25.62 126 GLN A C 1
ATOM 1023 O O . GLN A 1 126 ? -22.282 -21.719 -5.135 1.00 25.62 126 GLN A O 1
ATOM 1028 N N . THR A 1 127 ? -23.826 -21.880 -6.778 1.00 27.88 127 THR A N 1
ATOM 1029 C CA . THR A 1 127 ? -24.215 -20.529 -7.197 1.00 27.88 127 THR A CA 1
ATOM 1030 C C . THR A 1 127 ? -24.808 -19.619 -6.116 1.00 27.88 127 THR A C 1
ATOM 1032 O O . THR A 1 127 ? -25.562 -20.093 -5.273 1.00 27.88 127 THR A O 1
ATOM 1035 N N . ASN A 1 128 ? -24.565 -18.304 -6.275 1.00 27.23 128 ASN A N 1
ATOM 1036 C CA . ASN A 1 128 ? -25.441 -17.119 -6.067 1.00 27.23 128 ASN A CA 1
ATOM 1037 C C . ASN A 1 128 ? -24.569 -15.941 -5.568 1.00 27.23 128 ASN A C 1
ATOM 1039 O O . ASN A 1 128 ? -23.694 -16.141 -4.741 1.00 27.23 128 ASN A O 1
ATOM 1043 N N . SER A 1 129 ? -24.682 -14.679 -5.982 1.00 26.48 129 SER A N 1
ATOM 1044 C CA . SER A 1 129 ? -25.633 -13.949 -6.824 1.00 26.48 129 SER A CA 1
ATOM 1045 C C . SER A 1 129 ? -25.014 -12.572 -7.132 1.00 26.48 129 SER A C 1
ATOM 1047 O O . SER A 1 129 ? -24.120 -12.101 -6.432 1.00 26.48 129 SER A O 1
ATOM 1049 N N . HIS A 1 130 ? -25.502 -11.946 -8.199 1.00 30.31 130 HIS A N 1
ATOM 1050 C CA . HIS A 1 130 ? -25.205 -10.591 -8.664 1.00 30.31 130 HIS A CA 1
ATOM 1051 C C . HIS A 1 130 ? -25.195 -9.512 -7.566 1.00 30.31 130 HIS A C 1
ATOM 1053 O O . HIS A 1 130 ? -26.058 -9.528 -6.698 1.00 30.31 130 HIS A O 1
ATOM 1059 N N . ILE A 1 131 ? -24.314 -8.515 -7.710 1.00 27.11 131 ILE A N 1
ATOM 1060 C CA . ILE A 1 131 ? -24.666 -7.088 -7.852 1.00 27.11 131 ILE A CA 1
ATOM 1061 C C . ILE A 1 131 ? -23.472 -6.372 -8.499 1.00 27.11 131 ILE A C 1
ATOM 1063 O O . ILE A 1 131 ? -22.319 -6.537 -8.106 1.00 27.11 131 ILE A O 1
ATOM 1067 N N . ALA A 1 132 ? -23.772 -5.628 -9.561 1.00 29.64 132 ALA A N 1
ATOM 1068 C CA . ALA A 1 132 ? -22.836 -4.796 -10.290 1.00 29.64 132 ALA A CA 1
ATOM 1069 C C . ALA A 1 132 ? -22.469 -3.557 -9.464 1.00 29.64 132 ALA A C 1
ATOM 1071 O O . ALA A 1 132 ? -23.357 -2.852 -8.995 1.00 29.64 132 ALA A O 1
ATOM 1072 N N . GLU A 1 133 ? -21.178 -3.241 -9.376 1.00 25.55 133 GLU A N 1
ATOM 1073 C CA . GLU A 1 133 ? -20.718 -1.915 -8.967 1.00 25.55 133 GLU A CA 1
ATOM 1074 C C . GLU A 1 133 ? -19.903 -1.285 -10.096 1.00 25.55 133 GLU A C 1
ATOM 1076 O O . GLU A 1 133 ? -18.872 -1.801 -10.545 1.00 25.55 133 GLU A O 1
ATOM 1081 N N . GLN A 1 134 ? -20.429 -0.161 -10.576 1.00 26.23 134 GLN A N 1
ATOM 1082 C CA . GLN A 1 134 ? -19.782 0.749 -11.503 1.00 26.23 134 GLN A CA 1
ATOM 1083 C C . GLN A 1 134 ? -18.607 1.411 -10.776 1.00 26.23 134 GLN A C 1
ATOM 1085 O O . GLN A 1 134 ? -18.786 2.190 -9.842 1.00 26.23 134 GLN A O 1
ATOM 1090 N N . THR A 1 135 ? -17.382 1.093 -11.187 1.00 28.25 135 THR A N 1
ATOM 1091 C CA . THR A 1 135 ? -16.177 1.731 -10.659 1.00 28.25 135 THR A CA 1
ATOM 1092 C C . THR A 1 135 ? -16.061 3.156 -11.186 1.00 28.25 135 THR A C 1
ATOM 1094 O O . THR A 1 135 ? -15.584 3.383 -12.296 1.00 28.25 135 THR A O 1
ATOM 1097 N N . HIS A 1 136 ? -16.454 4.131 -10.370 1.00 28.09 136 HIS A N 1
ATOM 1098 C CA . HIS A 1 136 ? -16.005 5.505 -10.543 1.00 28.09 136 HIS A CA 1
ATOM 1099 C C . HIS A 1 136 ? -14.523 5.607 -10.149 1.00 28.09 136 HIS A C 1
ATOM 1101 O O . HIS A 1 136 ? -14.157 5.519 -8.976 1.00 28.09 136 HIS A O 1
ATOM 1107 N N . HIS A 1 137 ? -13.664 5.775 -11.157 1.00 29.47 137 HIS A N 1
ATOM 1108 C CA . HIS A 1 137 ? -12.283 6.218 -10.998 1.00 29.47 137 HIS A CA 1
ATOM 1109 C C . HIS A 1 137 ? -12.269 7.623 -10.387 1.00 29.47 137 HIS A C 1
ATOM 1111 O O . HIS A 1 137 ? -12.607 8.592 -11.061 1.00 29.47 137 HIS A O 1
ATOM 1117 N N . TYR A 1 138 ? -11.847 7.741 -9.131 1.00 37.38 138 TYR A N 1
ATOM 1118 C CA . TYR A 1 138 ? -11.534 9.033 -8.530 1.00 37.38 138 TYR A CA 1
ATOM 1119 C C . TYR A 1 138 ? -10.021 9.237 -8.534 1.00 37.38 138 TYR A C 1
ATOM 1121 O O . TYR A 1 138 ? -9.277 8.530 -7.855 1.00 37.38 138 TYR A O 1
ATOM 1129 N N . GLN A 1 139 ? -9.582 10.205 -9.339 1.00 31.19 139 GLN A N 1
ATOM 1130 C CA . GLN A 1 139 ? -8.276 10.839 -9.211 1.00 31.19 139 GLN A CA 1
ATOM 1131 C C . GLN A 1 139 ? -8.180 11.432 -7.801 1.00 31.19 139 GLN A C 1
ATOM 1133 O O . GLN A 1 139 ? -8.976 12.300 -7.443 1.00 31.19 139 GLN A O 1
ATOM 1138 N N . ASN A 1 140 ? -7.208 10.985 -7.005 1.00 35.72 140 ASN A N 1
ATOM 1139 C CA . ASN A 1 140 ? -6.776 11.765 -5.852 1.00 35.72 140 ASN A CA 1
ATOM 1140 C C . ASN A 1 140 ? -6.196 13.070 -6.402 1.00 35.72 140 ASN A C 1
ATOM 1142 O O . ASN A 1 140 ? -5.115 13.067 -6.989 1.00 35.72 140 ASN A O 1
ATOM 1146 N N . GLN A 1 141 ? -6.923 14.176 -6.248 1.00 29.47 141 GLN A N 1
ATOM 1147 C CA . GLN A 1 141 ? -6.311 15.488 -6.380 1.00 29.47 141 GLN A CA 1
ATOM 1148 C C . GLN A 1 141 ? -5.284 15.636 -5.249 1.00 29.47 141 GLN A C 1
ATOM 1150 O O . GLN A 1 141 ? -5.608 15.330 -4.096 1.00 29.47 141 GLN A O 1
ATOM 1155 N N . PRO A 1 142 ? -4.050 16.065 -5.552 1.00 33.41 142 PRO A N 1
ATOM 1156 C CA . PRO A 1 142 ? -3.089 16.399 -4.517 1.00 33.41 142 PRO A CA 1
ATOM 1157 C C . PRO A 1 142 ? -3.679 17.522 -3.663 1.00 33.41 142 PRO A C 1
ATOM 1159 O O . PRO A 1 142 ? -4.172 18.523 -4.187 1.00 33.41 142 PRO A O 1
ATOM 1162 N N . ILE A 1 143 ? -3.655 17.344 -2.344 1.00 35.78 143 ILE A N 1
ATOM 1163 C CA . ILE A 1 143 ? -3.988 18.411 -1.403 1.00 35.78 143 ILE A CA 1
ATOM 1164 C C . ILE A 1 143 ? -2.917 19.487 -1.602 1.00 35.78 143 ILE A C 1
ATOM 1166 O O . ILE A 1 143 ? -1.763 19.298 -1.221 1.00 35.78 143 ILE A O 1
ATOM 1170 N N . LEU A 1 144 ? -3.290 20.597 -2.247 1.00 34.72 144 LEU A N 1
ATOM 1171 C CA . LEU A 1 144 ? -2.483 21.810 -2.264 1.00 34.72 144 LEU A CA 1
ATOM 1172 C C . LEU A 1 144 ? -2.419 22.358 -0.835 1.00 34.72 144 LEU A C 1
ATOM 1174 O O . LEU A 1 144 ? -3.297 23.095 -0.398 1.00 34.72 144 LEU A O 1
ATOM 1178 N N . SER A 1 145 ? -1.342 22.047 -0.125 1.00 30.42 145 SER A N 1
ATOM 1179 C CA . SER A 1 145 ? -0.749 23.002 0.803 1.00 30.42 145 SER A CA 1
ATOM 1180 C C . SER A 1 145 ? 0.348 23.733 0.039 1.00 30.42 145 SER A C 1
ATOM 1182 O O . SER A 1 145 ? 1.372 23.157 -0.322 1.00 30.42 145 SER A O 1
ATOM 1184 N N . SER A 1 146 ? 0.078 24.997 -0.263 1.00 29.66 146 SER A N 1
ATOM 1185 C CA . SER A 1 146 ? 0.942 25.952 -0.944 1.00 29.66 146 SER A CA 1
ATOM 1186 C C . SER A 1 146 ? 2.275 26.141 -0.216 1.00 29.66 146 SER A C 1
ATOM 1188 O O . SER A 1 146 ? 2.417 27.078 0.562 1.00 29.66 146 SER A O 1
ATOM 1190 N N . HIS A 1 147 ? 3.251 25.276 -0.473 1.00 30.66 147 HIS A N 1
ATOM 1191 C CA . HIS A 1 147 ? 4.680 25.555 -0.334 1.00 30.66 147 HIS A CA 1
ATOM 1192 C C . HIS A 1 147 ? 5.350 25.033 -1.610 1.00 30.66 147 HIS A C 1
ATOM 1194 O O . HIS A 1 147 ? 5.703 23.862 -1.713 1.00 30.66 147 HIS A O 1
ATOM 1200 N N . ASN A 1 148 ? 5.466 25.916 -2.608 1.00 30.34 148 ASN A N 1
ATOM 1201 C CA . ASN A 1 148 ? 6.340 25.731 -3.766 1.00 30.34 148 ASN A CA 1
ATOM 1202 C C . ASN A 1 148 ? 7.788 25.714 -3.267 1.00 30.34 148 ASN A C 1
ATOM 1204 O O . ASN A 1 148 ? 8.472 26.734 -3.283 1.00 30.34 148 ASN A O 1
ATOM 1208 N N . ILE A 1 149 ? 8.248 24.561 -2.806 1.00 38.62 149 ILE A N 1
ATOM 1209 C CA . ILE A 1 149 ? 9.669 24.259 -2.792 1.00 38.62 149 ILE A CA 1
ATOM 1210 C C . ILE A 1 149 ? 9.831 23.229 -3.898 1.00 38.62 149 ILE A C 1
ATOM 1212 O O . ILE A 1 149 ? 9.747 22.030 -3.663 1.00 38.62 149 ILE A O 1
ATOM 1216 N N . SER A 1 150 ? 9.968 23.710 -5.134 1.00 44.66 150 SER A N 1
ATOM 1217 C CA . SER A 1 150 ? 10.490 22.886 -6.219 1.00 44.66 150 SER A CA 1
ATOM 1218 C C . SER A 1 150 ? 11.948 22.600 -5.876 1.00 44.66 150 SER A C 1
ATOM 1220 O O . SER A 1 150 ? 12.843 23.336 -6.283 1.00 44.66 150 SER A O 1
ATOM 1222 N N . THR A 1 151 ? 12.187 21.595 -5.039 1.00 53.50 151 THR A N 1
ATOM 1223 C CA . THR A 1 151 ? 13.519 21.036 -4.871 1.00 53.50 151 THR A CA 1
ATOM 1224 C C . THR A 1 151 ? 13.815 20.273 -6.151 1.00 53.50 151 THR A C 1
ATOM 1226 O O . THR A 1 151 ? 13.323 19.163 -6.342 1.00 53.50 151 THR A O 1
ATOM 1229 N N . ASP A 1 152 ? 14.581 20.872 -7.063 1.00 66.94 152 ASP A N 1
ATOM 1230 C CA . ASP A 1 152 ? 15.071 20.195 -8.274 1.00 66.94 152 ASP A CA 1
ATOM 1231 C C . ASP A 1 152 ? 16.210 19.209 -7.932 1.00 66.94 152 ASP A C 1
ATOM 1233 O O . ASP A 1 152 ? 17.216 19.089 -8.627 1.00 66.94 152 ASP A O 1
ATOM 1237 N N . ASP A 1 153 ? 16.062 18.517 -6.800 1.00 80.50 153 ASP A N 1
ATOM 1238 C CA . ASP A 1 153 ? 17.072 17.651 -6.197 1.00 80.50 153 ASP A CA 1
ATOM 1239 C C . ASP A 1 153 ? 17.373 16.458 -7.106 1.00 80.50 153 ASP A C 1
ATOM 1241 O O . ASP A 1 153 ? 18.516 16.023 -7.238 1.00 80.50 153 ASP A O 1
ATOM 1245 N N . PHE A 1 154 ? 16.334 15.944 -7.765 1.00 84.56 154 PHE A N 1
ATOM 1246 C CA . PHE A 1 154 ? 16.420 14.782 -8.642 1.00 84.56 154 PHE A CA 1
ATOM 1247 C C . PHE A 1 154 ? 16.515 15.147 -10.124 1.00 84.56 154 PHE A C 1
ATOM 1249 O O . PHE A 1 154 ? 16.806 14.262 -10.927 1.00 84.56 154 PHE A O 1
ATOM 1256 N N . GLY A 1 155 ? 16.333 16.417 -10.494 1.00 85.69 155 GLY A N 1
ATOM 1257 C CA . GLY A 1 155 ? 16.416 16.871 -11.875 1.00 85.69 155 GLY A CA 1
ATOM 1258 C C . GLY A 1 155 ? 15.383 16.219 -12.799 1.00 85.69 155 GLY A C 1
ATOM 1259 O O . GLY A 1 155 ? 14.228 15.980 -12.438 1.00 85.69 155 GLY A O 1
ATOM 1260 N N . SER A 1 156 ? 15.814 15.918 -14.024 1.00 85.50 156 SER A N 1
ATOM 1261 C CA . SER A 1 156 ? 14.944 15.387 -15.081 1.00 85.50 156 SER A CA 1
ATOM 1262 C C . SER A 1 156 ? 14.957 13.859 -15.151 1.00 85.50 156 SER A C 1
ATOM 1264 O O . SER A 1 156 ? 15.962 13.214 -14.849 1.00 85.50 156 SER A O 1
ATOM 1266 N N . ILE A 1 157 ? 13.841 13.263 -15.579 1.00 87.94 157 ILE A N 1
ATOM 1267 C CA . ILE A 1 157 ? 13.756 11.822 -15.838 1.00 87.94 157 ILE A CA 1
ATOM 1268 C C . ILE A 1 157 ? 14.521 11.490 -17.119 1.00 87.94 157 ILE A C 1
ATOM 1270 O O . ILE A 1 157 ? 14.164 11.959 -18.196 1.00 87.94 157 ILE A O 1
ATOM 1274 N N . THR A 1 158 ? 15.515 10.613 -17.017 1.00 87.38 158 THR A N 1
ATOM 1275 C CA . THR A 1 158 ? 16.252 10.084 -18.172 1.00 87.38 158 THR A CA 1
ATOM 1276 C C . THR A 1 158 ? 15.623 8.794 -18.692 1.00 87.38 158 THR A C 1
ATOM 1278 O O . THR A 1 158 ? 15.551 8.578 -19.899 1.00 87.38 158 THR A O 1
ATOM 1281 N N . ALA A 1 159 ? 15.157 7.920 -17.793 1.00 84.25 159 ALA A N 1
ATOM 1282 C CA . ALA A 1 159 ? 14.554 6.643 -18.169 1.00 84.25 159 ALA A CA 1
ATOM 1283 C C . ALA A 1 159 ? 13.544 6.150 -17.128 1.00 84.25 159 ALA A C 1
ATOM 1285 O O . ALA A 1 159 ? 13.796 6.230 -15.927 1.00 84.25 159 ALA A O 1
ATOM 1286 N N . LEU A 1 160 ? 12.439 5.562 -17.596 1.00 81.75 160 LEU A N 1
ATOM 1287 C CA . LEU A 1 160 ? 11.480 4.829 -16.769 1.00 81.75 160 LEU A CA 1
ATOM 1288 C C . LEU A 1 160 ? 11.625 3.327 -17.032 1.00 81.75 160 LEU A C 1
ATOM 1290 O O . LEU A 1 160 ? 11.431 2.855 -18.150 1.00 81.75 160 LEU A O 1
ATOM 1294 N N . LEU A 1 161 ? 11.928 2.569 -15.986 1.00 79.69 161 LEU A N 1
ATOM 1295 C CA . LEU A 1 161 ? 12.170 1.134 -16.031 1.00 79.69 161 LEU A CA 1
ATOM 1296 C C . LEU A 1 161 ? 11.016 0.402 -15.339 1.00 79.69 161 LEU A C 1
ATOM 1298 O O . LEU A 1 161 ? 10.762 0.586 -14.146 1.00 79.69 161 LEU A O 1
ATOM 1302 N N . HIS A 1 162 ? 10.317 -0.450 -16.091 1.00 73.94 162 HIS A N 1
ATOM 1303 C CA . HIS A 1 162 ? 9.254 -1.330 -15.581 1.00 73.94 162 HIS A CA 1
ATOM 1304 C C . HIS A 1 162 ? 8.143 -0.620 -14.781 1.00 73.94 162 HIS A C 1
ATOM 1306 O O . HIS A 1 162 ? 7.527 -1.236 -13.917 1.00 73.94 162 HIS A O 1
ATOM 1312 N N . GLN A 1 163 ? 7.896 0.676 -15.030 1.00 72.75 163 GLN A N 1
ATOM 1313 C CA . GLN A 1 163 ? 6.912 1.488 -14.282 1.00 72.75 163 GLN A CA 1
ATOM 1314 C C . GLN A 1 163 ? 7.124 1.462 -12.753 1.00 72.75 163 GLN A C 1
ATOM 1316 O O . GLN A 1 163 ? 6.197 1.678 -11.970 1.00 72.75 163 GLN A O 1
ATOM 1321 N N . ARG A 1 164 ? 8.357 1.176 -12.328 1.00 81.94 164 ARG A N 1
ATOM 1322 C CA . ARG A 1 164 ? 8.737 1.025 -10.925 1.00 81.94 164 ARG A CA 1
ATOM 1323 C C . ARG A 1 164 ? 9.987 1.809 -10.599 1.00 81.94 164 ARG A C 1
ATOM 1325 O O . ARG A 1 164 ? 10.011 2.459 -9.567 1.00 81.94 164 ARG A O 1
ATOM 1332 N N . TYR A 1 165 ? 10.997 1.760 -11.458 1.00 87.38 165 TYR A N 1
ATOM 1333 C CA . TYR A 1 165 ? 12.230 2.495 -11.234 1.00 87.38 165 TYR A CA 1
ATOM 1334 C C . TYR A 1 165 ? 12.357 3.636 -12.220 1.00 87.38 165 TYR A C 1
ATOM 1336 O O . TYR A 1 165 ? 11.995 3.493 -13.385 1.00 87.38 165 TYR A O 1
ATOM 1344 N N . VAL A 1 166 ? 12.907 4.750 -11.770 1.00 89.69 166 VAL A N 1
ATOM 1345 C CA . VAL A 1 166 ? 13.272 5.859 -12.639 1.00 89.69 166 VAL A CA 1
ATOM 1346 C C . VAL A 1 166 ? 14.748 6.168 -12.461 1.00 89.69 166 VAL A C 1
ATOM 1348 O O . VAL A 1 166 ? 15.271 6.117 -11.347 1.00 89.69 166 VAL A O 1
ATOM 1351 N N . ILE A 1 167 ? 15.416 6.451 -13.574 1.00 90.25 167 ILE A N 1
ATOM 1352 C CA . ILE A 1 167 ? 16.730 7.075 -13.565 1.00 90.25 167 ILE A CA 1
ATOM 1353 C C . ILE A 1 167 ? 16.506 8.560 -13.768 1.00 90.25 167 ILE A C 1
ATOM 1355 O O . ILE A 1 167 ? 15.875 8.956 -14.754 1.00 90.25 167 ILE A O 1
ATOM 1359 N N . THR A 1 168 ? 17.006 9.361 -12.840 1.00 90.62 168 THR A N 1
ATOM 1360 C CA . THR A 1 168 ? 16.962 10.812 -12.947 1.00 90.62 168 THR A CA 1
ATOM 1361 C C . THR A 1 168 ? 18.366 11.379 -12.991 1.00 90.62 168 THR A C 1
ATOM 1363 O O . THR A 1 168 ? 19.305 10.808 -12.429 1.00 90.62 168 THR A O 1
ATOM 1366 N N . GLN A 1 169 ? 18.504 12.497 -13.686 1.00 87.69 169 GLN A N 1
ATOM 1367 C CA . GLN A 1 169 ? 19.754 13.220 -13.810 1.00 87.69 169 GLN A CA 1
ATOM 1368 C C . GLN A 1 169 ? 19.552 14.643 -13.301 1.00 87.69 169 GLN A C 1
ATOM 1370 O O . GLN A 1 169 ? 18.805 15.430 -13.892 1.00 87.69 169 GLN A O 1
ATOM 1375 N N . SER A 1 170 ? 20.254 14.949 -12.211 1.00 86.31 170 SER A N 1
ATOM 1376 C CA . SER A 1 170 ? 20.496 16.315 -11.754 1.00 86.31 170 SER A CA 1
ATOM 1377 C C . SER A 1 170 ? 21.811 16.833 -12.360 1.00 86.31 170 SER A C 1
ATOM 1379 O O . SER A 1 170 ? 22.481 16.131 -13.119 1.00 86.31 170 SER A O 1
ATOM 1381 N N . THR A 1 171 ? 22.194 18.075 -12.065 1.00 81.00 171 THR A N 1
ATOM 1382 C CA . THR A 1 171 ? 23.319 18.772 -12.723 1.00 81.00 171 THR A CA 1
ATOM 1383 C C . THR A 1 171 ? 24.658 18.029 -12.655 1.00 81.00 171 THR A C 1
ATOM 1385 O O . THR A 1 171 ? 25.461 18.164 -13.577 1.00 81.00 171 THR A O 1
ATOM 1388 N N . GLN A 1 172 ? 24.909 17.240 -11.604 1.00 78.44 172 GLN A N 1
ATOM 1389 C CA . GLN A 1 172 ? 26.158 16.478 -11.432 1.00 78.44 172 GLN A CA 1
ATOM 1390 C C . GLN A 1 172 ? 25.964 15.014 -11.011 1.00 78.44 172 GLN A C 1
ATOM 1392 O O . GLN A 1 172 ? 26.927 14.252 -11.031 1.00 78.44 172 GLN A O 1
ATOM 1397 N N . ASP A 1 173 ? 24.740 14.607 -10.668 1.00 85.25 173 ASP A N 1
ATOM 1398 C CA . ASP A 1 173 ? 24.458 13.301 -10.077 1.00 85.25 173 ASP A CA 1
ATOM 1399 C C . ASP A 1 173 ? 23.369 12.549 -10.855 1.00 85.25 173 ASP A C 1
ATOM 1401 O O . ASP A 1 173 ? 22.373 13.125 -11.305 1.00 85.25 173 ASP A O 1
ATOM 1405 N N . LEU A 1 174 ? 23.557 11.234 -10.971 1.00 88.62 174 LEU A N 1
ATOM 1406 C CA . LEU A 1 174 ? 22.562 10.286 -11.465 1.00 88.62 174 LEU A CA 1
ATOM 1407 C C . LEU A 1 174 ? 21.940 9.547 -10.283 1.00 88.62 174 LEU A C 1
ATOM 1409 O O . LEU A 1 174 ? 22.651 9.060 -9.400 1.00 88.62 174 LEU A O 1
ATOM 1413 N N . PHE A 1 175 ? 20.621 9.405 -10.288 1.00 89.19 175 PHE A N 1
ATOM 1414 C CA . PHE A 1 175 ? 19.884 8.700 -9.245 1.00 89.19 175 PHE A CA 1
ATOM 1415 C C . PHE A 1 175 ? 19.052 7.572 -9.835 1.00 89.19 175 PHE A C 1
ATOM 1417 O O . PHE A 1 175 ? 18.427 7.730 -10.878 1.00 89.19 175 PHE A O 1
ATOM 1424 N N . LEU A 1 176 ? 19.016 6.443 -9.134 1.00 90.19 176 LEU A N 1
ATOM 1425 C CA . LEU A 1 176 ? 18.046 5.376 -9.334 1.00 90.19 176 LEU A CA 1
ATOM 1426 C C . LEU A 1 176 ? 17.015 5.447 -8.208 1.00 90.19 176 LEU A C 1
ATOM 1428 O O . LEU A 1 176 ? 17.372 5.315 -7.037 1.00 90.19 176 LEU A O 1
ATOM 1432 N N . ILE A 1 177 ? 15.746 5.625 -8.560 1.00 90.19 177 ILE A N 1
ATOM 1433 C CA . ILE A 1 177 ? 14.645 5.814 -7.610 1.00 90.19 177 ILE A CA 1
ATOM 1434 C C . ILE A 1 177 ? 13.612 4.699 -7.802 1.00 90.19 177 ILE A C 1
ATOM 1436 O O . ILE A 1 177 ? 13.131 4.503 -8.914 1.00 90.19 177 ILE A O 1
ATOM 1440 N N . ASP A 1 178 ? 13.240 3.988 -6.733 1.00 90.12 178 ASP A N 1
ATOM 1441 C CA . ASP A 1 178 ? 12.048 3.126 -6.686 1.00 90.12 178 ASP A CA 1
ATOM 1442 C C . ASP A 1 178 ? 10.818 4.012 -6.450 1.00 90.12 178 ASP A C 1
ATOM 1444 O O . ASP A 1 178 ? 10.564 4.475 -5.338 1.00 90.12 178 ASP A O 1
ATOM 1448 N N . LEU A 1 179 ? 10.060 4.264 -7.514 1.00 85.75 179 LEU A N 1
ATOM 1449 C CA . LEU A 1 179 ? 8.903 5.152 -7.520 1.00 85.75 179 LEU A CA 1
ATOM 1450 C C . LEU A 1 179 ? 7.808 4.696 -6.555 1.00 85.75 179 LEU A C 1
ATOM 1452 O O . LEU A 1 179 ? 7.188 5.534 -5.911 1.00 85.75 179 LEU A O 1
ATOM 1456 N N . GLN A 1 180 ? 7.571 3.387 -6.429 1.00 85.12 180 GLN A N 1
ATOM 1457 C CA . GLN A 1 180 ? 6.519 2.880 -5.544 1.00 85.12 180 GLN A CA 1
ATOM 1458 C C . GLN A 1 180 ? 6.899 3.110 -4.080 1.00 85.12 180 GLN A C 1
ATOM 1460 O O . GLN A 1 180 ? 6.074 3.549 -3.278 1.00 85.12 180 GLN A O 1
ATOM 1465 N N . MET A 1 181 ? 8.165 2.856 -3.733 1.00 87.12 181 MET A N 1
ATOM 1466 C CA . MET A 1 181 ? 8.667 3.121 -2.383 1.00 87.12 181 MET A CA 1
ATOM 1467 C C . MET A 1 181 ? 8.748 4.617 -2.082 1.00 87.12 181 MET A C 1
ATOM 1469 O O . MET A 1 181 ? 8.432 5.025 -0.963 1.00 87.12 181 MET A O 1
ATOM 1473 N N . ALA A 1 182 ? 9.130 5.433 -3.066 1.00 88.81 182 ALA A N 1
ATOM 1474 C CA . ALA A 1 182 ? 9.171 6.883 -2.936 1.00 88.81 182 ALA A CA 1
ATOM 1475 C C . ALA A 1 182 ? 7.765 7.468 -2.722 1.00 88.81 182 ALA A C 1
ATOM 1477 O O . ALA A 1 182 ? 7.560 8.224 -1.772 1.00 88.81 182 ALA A O 1
ATOM 1478 N N . GLU A 1 183 ? 6.770 7.055 -3.518 1.00 86.50 183 GLU A N 1
ATOM 1479 C CA . GLU A 1 183 ? 5.367 7.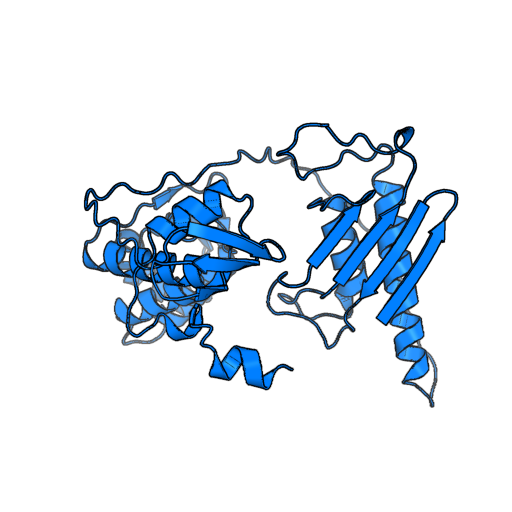451 -3.333 1.00 86.50 183 GLU A CA 1
ATOM 1480 C C . GLU A 1 183 ? 4.846 7.013 -1.961 1.00 86.50 183 GLU A C 1
ATOM 1482 O O . GLU A 1 183 ? 4.238 7.797 -1.232 1.00 86.50 183 GLU A O 1
ATOM 1487 N N . HIS A 1 184 ? 5.123 5.772 -1.564 1.00 86.88 184 HIS A N 1
ATOM 1488 C CA . HIS A 1 184 ? 4.727 5.266 -0.256 1.00 86.88 184 HIS A CA 1
ATOM 1489 C C . HIS A 1 184 ? 5.379 6.055 0.895 1.00 86.88 184 HIS A C 1
ATOM 1491 O O . HIS A 1 184 ? 4.709 6.379 1.879 1.00 86.88 184 HIS A O 1
ATOM 1497 N N . SER A 1 185 ? 6.658 6.426 0.769 1.00 88.31 185 SER A N 1
ATOM 1498 C CA . SER A 1 185 ? 7.355 7.294 1.729 1.00 88.31 185 SER A CA 1
ATOM 1499 C C . SER A 1 185 ? 6.704 8.676 1.812 1.00 88.31 185 SER A C 1
ATOM 1501 O O . SER A 1 185 ? 6.408 9.146 2.913 1.00 88.31 185 SER A O 1
ATOM 1503 N N . LEU A 1 186 ? 6.411 9.292 0.665 1.00 87.12 186 LEU A N 1
ATOM 1504 C CA . LEU A 1 186 ? 5.754 10.595 0.593 1.00 87.12 186 LEU A CA 1
ATOM 1505 C C . LEU A 1 186 ? 4.367 10.556 1.249 1.00 87.12 186 LEU A C 1
ATOM 1507 O O . LEU A 1 186 ? 4.057 11.388 2.098 1.00 87.12 186 LEU A O 1
ATOM 1511 N N . ARG A 1 187 ? 3.552 9.540 0.946 1.00 88.62 187 ARG A N 1
ATOM 1512 C CA . ARG A 1 187 ? 2.230 9.347 1.566 1.00 88.62 187 ARG A CA 1
ATOM 1513 C C . ARG A 1 187 ? 2.317 9.141 3.076 1.00 88.62 187 ARG A C 1
ATOM 1515 O O . ARG A 1 187 ? 1.456 9.628 3.805 1.00 88.62 187 ARG A O 1
ATOM 1522 N N . ARG A 1 188 ? 3.353 8.453 3.575 1.00 89.50 188 ARG A N 1
ATOM 1523 C CA . ARG A 1 188 ? 3.603 8.317 5.023 1.00 89.50 188 ARG A CA 1
ATOM 1524 C C . ARG A 1 18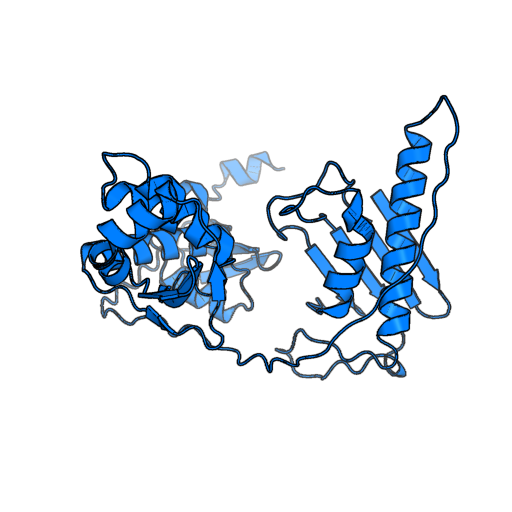8 ? 3.907 9.663 5.671 1.00 89.50 188 ARG A C 1
ATOM 1526 O O . ARG A 1 188 ? 3.385 9.927 6.752 1.00 89.50 188 ARG A O 1
ATOM 1533 N N . GLN A 1 189 ? 4.716 10.501 5.022 1.00 88.06 189 GLN A N 1
ATOM 1534 C CA . GLN A 1 189 ? 5.012 11.855 5.497 1.00 88.06 189 GLN A CA 1
ATOM 1535 C C . GLN A 1 189 ? 3.761 12.739 5.472 1.00 88.06 189 GLN A C 1
ATOM 1537 O O . GLN A 1 189 ? 3.469 13.399 6.466 1.00 88.06 189 GLN A O 1
ATOM 1542 N N . GLN A 1 190 ? 2.986 12.694 4.385 1.00 87.25 190 GLN A N 1
ATOM 1543 C CA . GLN A 1 190 ? 1.717 13.414 4.252 1.00 87.25 190 GLN A CA 1
ATOM 1544 C C . GLN A 1 190 ? 0.713 12.993 5.330 1.00 87.25 190 GLN A C 1
ATOM 1546 O O . GLN A 1 190 ? 0.122 13.854 5.972 1.00 87.25 190 GLN A O 1
ATOM 1551 N N . LEU A 1 191 ? 0.556 11.689 5.580 1.00 89.12 191 LEU A N 1
ATOM 1552 C CA . LEU A 1 191 ? -0.309 11.171 6.642 1.00 89.12 191 LEU A CA 1
ATOM 1553 C C . LEU A 1 191 ? 0.137 11.671 8.020 1.00 89.12 191 LEU A C 1
ATOM 1555 O O . LEU A 1 191 ? -0.684 12.129 8.808 1.00 89.12 191 LEU A O 1
ATOM 1559 N N . GLU A 1 192 ? 1.435 11.597 8.317 1.00 89.69 192 GLU A N 1
ATOM 1560 C CA . GLU A 1 192 ? 1.967 12.040 9.605 1.00 89.69 192 GLU A CA 1
ATOM 1561 C C . GLU A 1 192 ? 1.792 13.548 9.816 1.00 89.69 192 GLU A C 1
ATOM 1563 O O . GLU A 1 192 ? 1.390 13.975 10.899 1.00 89.69 192 GLU A O 1
ATOM 1568 N N . LEU A 1 193 ? 2.038 14.352 8.780 1.00 87.12 193 LEU A N 1
ATOM 1569 C CA . LEU A 1 193 ? 1.803 15.792 8.809 1.00 87.12 193 LEU A CA 1
ATOM 1570 C C . LEU A 1 193 ? 0.315 16.109 8.987 1.00 87.12 193 LEU A C 1
ATOM 1572 O O . LEU A 1 193 ? -0.034 16.948 9.816 1.00 87.12 193 LEU A O 1
ATOM 1576 N N . ALA A 1 194 ? -0.560 15.422 8.253 1.00 87.25 194 ALA A N 1
ATOM 1577 C CA . ALA A 1 194 ? -2.002 15.618 8.326 1.00 87.25 194 ALA A CA 1
ATOM 1578 C C . ALA A 1 194 ? -2.564 15.280 9.714 1.00 87.25 194 ALA A C 1
ATOM 1580 O O . ALA A 1 194 ? -3.402 16.017 10.225 1.00 87.25 194 ALA A O 1
ATOM 1581 N N . ILE A 1 195 ? -2.058 14.225 10.364 1.00 89.00 195 ILE A N 1
ATOM 1582 C CA . ILE A 1 195 ? -2.425 13.889 11.748 1.00 89.00 195 ILE A CA 1
ATOM 1583 C C . ILE A 1 195 ? -1.919 14.968 12.715 1.00 89.00 195 ILE A C 1
ATOM 1585 O O . ILE A 1 195 ? -2.693 15.469 13.525 1.00 89.00 195 ILE A O 1
ATOM 1589 N N . LYS A 1 196 ? -0.644 15.378 12.615 1.00 89.06 196 LYS A N 1
ATOM 1590 C CA . LYS A 1 196 ? -0.058 16.415 13.492 1.00 89.06 196 LYS A CA 1
ATOM 1591 C C . LYS A 1 196 ? -0.765 17.767 13.381 1.00 89.06 196 LYS A C 1
ATOM 1593 O O . LYS A 1 196 ? -0.858 18.488 14.366 1.00 89.06 196 LYS A O 1
ATOM 1598 N N . THR A 1 197 ? -1.239 18.109 12.186 1.00 88.50 197 THR A N 1
ATOM 1599 C CA . THR A 1 197 ? -1.925 19.378 11.893 1.00 88.50 197 THR A CA 1
ATOM 1600 C C . THR A 1 197 ? -3.448 19.272 11.969 1.00 88.50 197 THR A C 1
ATOM 1602 O O . THR A 1 197 ? -4.130 20.258 11.705 1.00 88.50 197 THR A O 1
ATOM 1605 N N . ASN A 1 198 ? -3.988 18.097 12.319 1.00 85.25 198 ASN A N 1
ATOM 1606 C CA . ASN A 1 198 ? -5.422 17.807 12.339 1.00 85.25 198 ASN A CA 1
ATOM 1607 C C . ASN A 1 198 ? -6.145 18.190 11.025 1.00 85.25 198 ASN A C 1
ATOM 1609 O O . ASN A 1 198 ? -7.257 18.711 11.036 1.00 85.25 198 ASN A O 1
ATOM 1613 N N . SER A 1 199 ? -5.487 17.961 9.884 1.00 84.12 199 SER A N 1
ATOM 1614 C CA . SER A 1 199 ? -5.955 18.310 8.530 1.00 84.12 199 SER A CA 1
ATOM 1615 C C . SER A 1 199 ? -6.272 17.081 7.668 1.00 84.12 199 SER A C 1
ATOM 1617 O O . SER A 1 199 ? -6.367 17.160 6.440 1.00 84.12 199 SER A O 1
ATOM 1619 N N . LEU A 1 200 ? -6.416 15.914 8.300 1.00 86.69 200 LEU A N 1
ATOM 1620 C CA . LEU A 1 200 ? -6.631 14.651 7.609 1.00 86.69 200 LEU A CA 1
ATOM 1621 C C . LEU A 1 200 ? -7.989 14.634 6.898 1.00 86.69 200 LEU A C 1
ATOM 1623 O O . LEU A 1 200 ? -9.045 14.703 7.522 1.00 86.69 200 LEU A O 1
ATOM 1627 N N . SER A 1 201 ? -7.959 14.506 5.572 1.00 80.88 201 SER A N 1
ATOM 1628 C CA . SER A 1 201 ? -9.175 14.429 4.768 1.00 80.88 201 SER A CA 1
ATOM 1629 C C . SER A 1 201 ? -9.823 13.048 4.857 1.00 80.88 201 SER A C 1
ATOM 1631 O O . SER A 1 201 ? -9.157 12.007 4.825 1.00 80.88 201 SER A O 1
ATOM 1633 N N . THR A 1 202 ? -11.150 13.044 4.931 1.00 84.88 202 THR A N 1
ATOM 1634 C CA . THR A 1 202 ? -11.966 11.834 5.037 1.00 84.88 202 THR A CA 1
ATOM 1635 C C . THR A 1 202 ? -12.720 11.572 3.744 1.00 84.88 202 THR A C 1
ATOM 1637 O O . THR A 1 202 ? -12.961 12.464 2.931 1.00 84.88 202 THR A O 1
ATOM 1640 N N . ARG A 1 203 ? -13.086 10.311 3.538 1.00 74.88 203 ARG A N 1
ATOM 1641 C CA . ARG A 1 203 ? -13.885 9.855 2.409 1.00 74.88 203 ARG A CA 1
ATOM 1642 C C . ARG A 1 203 ? -14.996 8.960 2.930 1.00 74.88 203 ARG A C 1
ATOM 1644 O O . ARG A 1 203 ? -14.722 7.981 3.620 1.00 74.88 203 ARG A O 1
ATOM 1651 N N . ALA A 1 204 ? -16.234 9.273 2.562 1.00 76.62 204 ALA A N 1
ATOM 1652 C CA . ALA A 1 204 ? -17.371 8.409 2.843 1.00 76.62 204 ALA A CA 1
ATOM 1653 C C . ALA A 1 204 ? -17.284 7.106 2.031 1.00 76.62 204 ALA A C 1
ATOM 1655 O O . ALA A 1 204 ? -16.864 7.098 0.870 1.00 76.62 204 ALA A O 1
ATOM 1656 N N . ILE A 1 205 ? -17.693 6.002 2.642 1.00 74.12 205 ILE A N 1
ATOM 1657 C CA . ILE A 1 205 ? -17.834 4.713 1.977 1.00 74.12 205 ILE A CA 1
ATOM 1658 C C . ILE A 1 205 ? -19.251 4.654 1.401 1.00 74.12 205 ILE A C 1
ATOM 1660 O O . ILE A 1 205 ? -20.225 4.885 2.113 1.00 74.12 205 ILE A O 1
ATOM 1664 N N . LEU A 1 206 ? -19.358 4.371 0.100 1.00 61.91 206 LEU A N 1
ATOM 1665 C CA . LEU A 1 206 ? -20.639 4.352 -0.619 1.00 61.91 206 LEU A CA 1
ATOM 1666 C C . LEU A 1 206 ? -21.548 3.206 -0.164 1.00 61.91 206 LEU A C 1
ATOM 1668 O O . LEU A 1 206 ? -22.765 3.361 -0.120 1.00 61.91 206 LEU A O 1
ATOM 1672 N N . VAL A 1 207 ? -20.946 2.073 0.199 1.00 67.62 207 VAL A N 1
ATOM 1673 C CA . VAL A 1 207 ? -21.648 0.900 0.715 1.00 67.62 207 VAL A CA 1
ATOM 1674 C C . VAL A 1 207 ? -21.258 0.691 2.175 1.00 67.62 207 VAL A C 1
ATOM 1676 O O . VAL A 1 207 ? -20.069 0.558 2.463 1.00 67.62 207 VAL A O 1
ATOM 1679 N N . PRO A 1 208 ? -22.224 0.631 3.106 1.00 62.31 208 PRO A N 1
ATOM 1680 C CA . PRO A 1 208 ? -21.939 0.355 4.507 1.00 62.31 208 PRO A CA 1
ATOM 1681 C C . PRO A 1 208 ? -21.211 -0.985 4.678 1.00 62.31 208 PRO A C 1
ATOM 1683 O O . PRO A 1 208 ? -21.737 -2.044 4.331 1.00 62.31 208 PRO A O 1
ATOM 1686 N N . ILE A 1 209 ? -20.001 -0.949 5.238 1.00 78.62 209 ILE A N 1
ATOM 1687 C CA . ILE A 1 209 ? -19.214 -2.156 5.513 1.00 78.62 209 ILE A CA 1
ATOM 1688 C C . ILE A 1 209 ? -19.420 -2.544 6.970 1.00 78.62 209 ILE A C 1
ATOM 1690 O O . ILE A 1 209 ? -19.057 -1.791 7.873 1.00 78.62 209 ILE A O 1
ATOM 1694 N N . LYS A 1 210 ? -19.985 -3.736 7.181 1.00 86.44 210 LYS A N 1
ATOM 1695 C CA . LYS A 1 210 ? -20.137 -4.344 8.506 1.00 86.44 210 LYS A CA 1
ATOM 1696 C C . LYS A 1 210 ? -18.859 -5.082 8.899 1.00 86.44 210 LYS A C 1
ATOM 1698 O O . LYS A 1 210 ? -18.355 -5.910 8.133 1.00 86.44 210 LYS A O 1
ATOM 1703 N N . VAL A 1 211 ? -18.370 -4.800 10.101 1.00 88.94 211 VAL A N 1
ATOM 1704 C CA . VAL A 1 211 ? -17.207 -5.444 10.714 1.00 88.94 211 VAL A CA 1
ATOM 1705 C C . VAL A 1 211 ? -17.625 -6.041 12.052 1.00 88.94 211 VAL A C 1
ATOM 1707 O O . VAL A 1 211 ? -18.124 -5.333 12.927 1.00 88.94 211 VAL A O 1
ATOM 1710 N N . SER A 1 212 ? -17.432 -7.349 12.194 1.00 89.69 212 SER A N 1
ATOM 1711 C CA . SER A 1 212 ? -17.644 -8.079 13.446 1.00 89.69 212 SER A CA 1
ATOM 1712 C C . SER A 1 212 ? -16.364 -8.016 14.281 1.00 89.69 212 SER A C 1
ATOM 1714 O O . SER A 1 212 ? -15.289 -8.300 13.760 1.00 89.69 212 SER A O 1
ATOM 1716 N N . LEU A 1 213 ? -16.464 -7.660 15.560 1.00 91.06 213 LEU A N 1
ATOM 1717 C CA . LEU A 1 213 ? -15.335 -7.577 16.495 1.00 91.06 213 LEU A CA 1
ATOM 1718 C C . LEU A 1 213 ? -15.613 -8.431 17.737 1.00 91.06 213 LEU A C 1
ATOM 1720 O O . LEU A 1 213 ? -16.768 -8.743 18.026 1.00 91.06 213 LEU A O 1
ATOM 1724 N N . SER A 1 214 ? -14.567 -8.796 18.485 1.00 92.56 214 SER A N 1
ATOM 1725 C CA . SER A 1 214 ? -14.758 -9.359 19.829 1.00 92.56 214 SER A CA 1
ATOM 1726 C C . SER A 1 214 ? -15.356 -8.306 20.770 1.00 92.56 214 SER A C 1
ATOM 1728 O O . SER A 1 214 ? -15.236 -7.106 20.524 1.00 92.56 214 SER A O 1
ATOM 1730 N N . THR A 1 215 ? -15.977 -8.729 21.873 1.00 91.25 215 THR A N 1
ATOM 1731 C CA . THR A 1 215 ? -16.575 -7.810 22.858 1.00 91.25 215 THR A CA 1
ATOM 1732 C C . THR A 1 215 ? -15.563 -6.792 23.392 1.00 91.25 215 THR A C 1
ATOM 1734 O O . THR A 1 215 ? -15.874 -5.609 23.502 1.00 91.25 215 THR A O 1
ATOM 1737 N N . GLU A 1 216 ? -14.334 -7.236 23.661 1.00 91.12 216 GLU A N 1
ATOM 1738 C CA . GLU A 1 216 ? -13.231 -6.390 24.128 1.00 91.12 216 GLU A CA 1
ATOM 1739 C C . GLU A 1 216 ? -12.818 -5.355 23.069 1.00 91.12 216 GLU A C 1
ATOM 1741 O O . GLU A 1 216 ? -12.798 -4.154 23.338 1.00 91.12 216 GLU A O 1
ATOM 1746 N N . GLN A 1 217 ? -12.586 -5.803 21.831 1.00 92.12 217 GLN A N 1
ATOM 1747 C CA . GLN A 1 217 ? -12.267 -4.936 20.692 1.00 92.12 217 GLN A CA 1
ATOM 1748 C C . GLN A 1 217 ? -13.367 -3.906 20.436 1.00 92.12 217 GLN A C 1
ATOM 1750 O O . GLN A 1 217 ? -13.086 -2.739 20.166 1.00 92.12 217 GLN A O 1
ATOM 1755 N N . HIS A 1 218 ? -14.623 -4.340 20.515 1.00 93.19 218 HIS A N 1
ATOM 1756 C CA . HIS A 1 218 ? -15.779 -3.486 20.321 1.00 93.19 218 HIS A CA 1
ATOM 1757 C C . HIS A 1 218 ? -15.816 -2.380 21.383 1.00 93.19 218 HIS A C 1
ATOM 1759 O O . HIS A 1 218 ? -15.837 -1.199 21.038 1.00 93.19 218 HIS A O 1
ATOM 1765 N N . GLN A 1 219 ? -15.724 -2.738 22.668 1.00 91.75 219 GLN A N 1
ATOM 1766 C CA . GLN A 1 219 ? -15.667 -1.772 23.770 1.00 91.75 219 GLN A CA 1
ATOM 1767 C C . GLN A 1 219 ? -14.498 -0.789 23.618 1.00 91.75 219 GLN A C 1
ATOM 1769 O O . GLN A 1 219 ? -14.684 0.416 23.802 1.00 91.75 219 GLN A O 1
ATOM 1774 N N . ALA A 1 220 ? -13.317 -1.272 23.224 1.00 92.06 220 ALA A N 1
ATOM 1775 C CA . ALA A 1 220 ? -12.145 -0.434 22.994 1.00 92.06 220 ALA A CA 1
ATOM 1776 C C . ALA A 1 220 ? -12.355 0.573 21.849 1.00 92.06 220 ALA A C 1
ATOM 1778 O O . ALA A 1 220 ? -11.969 1.739 21.973 1.00 92.06 220 ALA A O 1
ATOM 1779 N N . VAL A 1 221 ? -12.998 0.159 20.753 1.00 93.62 221 VAL A N 1
ATOM 1780 C CA . VAL A 1 221 ? -13.319 1.039 19.619 1.00 93.62 221 VAL A CA 1
ATOM 1781 C C . VAL A 1 221 ? -14.367 2.087 19.998 1.00 93.62 221 VAL A C 1
ATOM 1783 O O . VAL A 1 221 ? -14.161 3.266 19.710 1.00 93.62 221 VAL A O 1
ATOM 1786 N N . ILE A 1 222 ? -15.444 1.702 20.697 1.00 93.50 222 ILE A N 1
ATOM 1787 C CA . ILE A 1 222 ? -16.466 2.651 21.170 1.00 93.50 222 ILE A CA 1
ATOM 1788 C C . ILE A 1 222 ? -15.855 3.676 22.136 1.00 93.50 222 ILE A C 1
ATOM 1790 O O . ILE A 1 222 ? -16.072 4.877 21.973 1.00 93.50 222 ILE A O 1
ATOM 1794 N N . LYS A 1 223 ? -15.031 3.229 23.095 1.00 92.69 223 LYS A N 1
ATOM 1795 C CA . LYS A 1 223 ? -14.351 4.099 24.072 1.00 92.69 223 LYS A CA 1
ATOM 1796 C C . LYS A 1 223 ? -13.463 5.160 23.410 1.00 92.69 223 LYS A C 1
ATOM 1798 O O . LYS A 1 223 ? -13.321 6.251 23.949 1.00 92.69 223 LYS A O 1
ATOM 1803 N N . ASN A 1 224 ? -12.873 4.852 22.254 1.00 93.00 224 ASN A N 1
ATOM 1804 C CA . ASN A 1 224 ? -11.948 5.734 21.534 1.00 93.00 224 ASN A CA 1
ATOM 1805 C C . ASN A 1 224 ? -12.583 6.414 20.306 1.00 93.00 224 ASN A C 1
ATOM 1807 O O . ASN A 1 224 ? -11.865 6.846 19.402 1.00 93.00 224 ASN A O 1
ATOM 1811 N N . ARG A 1 225 ? -13.918 6.525 20.256 1.00 93.50 225 ARG A N 1
ATOM 1812 C CA . ARG A 1 225 ? -14.656 7.083 19.111 1.00 93.50 225 ARG A CA 1
ATOM 1813 C C . ARG A 1 225 ? -14.147 8.457 18.665 1.00 93.50 225 ARG A C 1
ATOM 1815 O O . ARG A 1 225 ? -13.898 8.636 17.478 1.00 93.50 225 ARG A O 1
ATOM 1822 N N . ASP A 1 226 ? -13.951 9.395 19.589 1.00 92.12 226 ASP A N 1
ATOM 1823 C CA . ASP A 1 226 ? -13.539 10.769 19.250 1.00 92.12 226 ASP A CA 1
ATOM 1824 C C . ASP A 1 226 ? -12.127 10.828 18.650 1.00 92.12 226 ASP A C 1
ATOM 1826 O O . ASP A 1 226 ? -11.864 11.585 17.715 1.00 92.12 226 ASP A O 1
ATOM 1830 N N . LEU A 1 227 ? -11.221 9.977 19.143 1.00 91.69 227 LEU A N 1
ATOM 1831 C CA . LEU A 1 227 ? -9.872 9.828 18.597 1.00 91.69 227 LEU A CA 1
ATOM 1832 C C . LEU A 1 227 ? -9.899 9.219 17.190 1.00 91.69 227 LEU A C 1
ATOM 1834 O O . LEU A 1 227 ? -9.153 9.639 16.312 1.00 91.69 227 LEU A O 1
ATOM 1838 N N . LEU A 1 228 ? -10.748 8.220 16.959 1.00 93.69 228 LEU A N 1
ATOM 1839 C CA . LEU A 1 228 ? -10.903 7.632 15.630 1.00 93.69 228 LEU A CA 1
ATOM 1840 C C . LEU A 1 228 ? -11.523 8.630 14.649 1.00 93.69 228 LEU A C 1
ATOM 1842 O O . LEU A 1 228 ? -11.065 8.720 13.510 1.00 93.69 228 LEU A O 1
ATOM 1846 N N . LEU A 1 229 ? -12.479 9.438 15.107 1.00 92.06 229 LEU A N 1
ATOM 1847 C CA . LEU A 1 229 ? -13.090 10.492 14.308 1.00 92.06 229 LEU A CA 1
ATOM 1848 C C . LEU A 1 229 ? -12.071 11.567 13.899 1.00 92.06 229 LEU A C 1
ATOM 1850 O O . LEU A 1 229 ? -12.054 11.961 12.733 1.00 92.06 229 LEU A O 1
ATOM 1854 N N . SER A 1 230 ? -11.184 12.002 14.805 1.00 89.94 230 SER A N 1
ATOM 1855 C CA . SER A 1 230 ? -10.103 12.948 14.467 1.00 89.94 230 SER A CA 1
ATOM 1856 C C . SER A 1 230 ? -9.068 12.347 13.511 1.00 89.94 230 SER A C 1
ATOM 1858 O O . SER A 1 230 ? -8.494 13.046 12.679 1.00 89.94 230 SER A O 1
ATOM 1860 N N . LEU A 1 231 ? -8.893 11.024 13.557 1.00 90.81 231 LEU A N 1
ATOM 1861 C CA . LEU A 1 231 ? -8.129 10.256 12.576 1.00 90.81 231 LEU A CA 1
ATOM 1862 C C . LEU A 1 231 ? -8.935 9.911 11.319 1.00 90.81 231 LEU A C 1
ATOM 1864 O O . LEU A 1 231 ? -8.469 9.106 10.520 1.00 90.81 231 LEU A O 1
ATOM 1868 N N . GLY A 1 232 ? -10.110 10.503 11.118 1.00 89.62 232 GLY A N 1
ATOM 1869 C CA . GLY A 1 232 ? -10.882 10.392 9.888 1.00 89.62 232 GLY A CA 1
ATOM 1870 C C . GLY A 1 232 ? -11.679 9.100 9.708 1.00 89.62 232 GLY A C 1
ATOM 1871 O O . GLY A 1 232 ? -12.061 8.779 8.581 1.00 89.62 232 GLY A O 1
ATOM 1872 N N . LEU A 1 233 ? -11.907 8.356 10.792 1.00 91.62 233 LEU A N 1
ATOM 1873 C CA . LEU A 1 233 ? -12.688 7.122 10.830 1.00 91.62 233 LEU A CA 1
ATOM 1874 C C . LEU A 1 233 ? -14.028 7.371 11.527 1.00 91.62 233 LEU A C 1
ATOM 1876 O O . LEU A 1 233 ? -14.084 7.465 12.752 1.00 91.62 233 LEU A O 1
ATOM 1880 N N . ASP A 1 234 ? -15.111 7.426 10.754 1.00 91.69 234 ASP A N 1
ATOM 1881 C CA . ASP A 1 234 ? -16.475 7.448 11.292 1.00 91.69 234 ASP A CA 1
ATOM 1882 C C . ASP A 1 234 ? -17.151 6.088 11.115 1.00 91.69 234 ASP A C 1
ATOM 1884 O O . ASP A 1 234 ? -17.019 5.413 10.089 1.00 91.69 234 ASP A O 1
ATOM 1888 N N . PHE A 1 235 ? -17.916 5.696 12.124 1.00 94.19 235 PHE A N 1
ATOM 1889 C CA . PHE A 1 235 ? -18.617 4.423 12.173 1.00 94.19 235 PHE A CA 1
ATOM 1890 C C . PHE A 1 235 ? -19.883 4.524 13.024 1.00 94.19 235 PHE A C 1
ATOM 1892 O O . PHE A 1 235 ? -20.031 5.416 13.859 1.00 94.19 235 PHE A O 1
ATOM 1899 N N . GLN A 1 236 ? -20.797 3.580 12.852 1.00 91.81 236 GLN A N 1
ATOM 1900 C CA . GLN A 1 236 ? -21.964 3.388 13.708 1.00 91.81 236 GLN A CA 1
ATOM 1901 C C . GLN A 1 236 ? -21.964 1.992 14.309 1.00 91.81 236 GLN A C 1
ATOM 1903 O O . GLN A 1 236 ? -21.485 1.048 13.691 1.00 91.81 236 GLN A O 1
ATOM 1908 N N . GLU A 1 237 ? -22.516 1.871 15.507 1.00 93.06 237 GLU A N 1
ATOM 1909 C CA . GLU A 1 237 ? -22.797 0.582 16.125 1.00 93.06 237 GLU A CA 1
ATOM 1910 C C . GLU A 1 237 ? -24.189 0.108 15.698 1.00 93.06 237 GLU A C 1
ATOM 1912 O O . GLU A 1 237 ? -25.153 0.874 15.745 1.00 93.06 237 GLU A O 1
ATOM 1917 N N . GLN A 1 238 ? -24.288 -1.145 15.260 1.00 86.50 238 GLN A N 1
ATOM 1918 C CA . GLN A 1 238 ? -25.551 -1.784 14.912 1.00 86.50 238 GLN A CA 1
ATOM 1919 C C . GLN A 1 238 ? -25.464 -3.292 15.160 1.00 86.50 238 GLN A C 1
ATOM 1921 O O . GLN A 1 238 ? -24.595 -3.948 14.594 1.00 86.50 238 GLN A O 1
ATOM 1926 N N . ASP A 1 239 ? -26.381 -3.859 15.949 1.00 81.31 239 ASP A N 1
ATOM 1927 C CA . ASP A 1 239 ? -26.497 -5.310 16.177 1.00 81.31 239 ASP A CA 1
ATOM 1928 C C . ASP A 1 239 ? -25.154 -5.984 16.536 1.00 81.31 239 ASP A C 1
ATOM 1930 O O . ASP A 1 239 ? -24.793 -7.019 15.972 1.00 81.31 239 ASP A O 1
ATOM 1934 N N . ASN A 1 240 ? -24.373 -5.365 17.432 1.00 79.38 240 ASN A N 1
ATOM 1935 C CA . ASN A 1 240 ? -23.031 -5.814 17.841 1.00 79.38 240 ASN A CA 1
ATOM 1936 C C . ASN A 1 240 ? -21.978 -5.838 16.704 1.00 79.38 240 ASN A C 1
ATOM 1938 O O . ASN A 1 240 ? -20.963 -6.530 16.781 1.00 79.38 240 ASN A O 1
ATOM 1942 N N . HIS A 1 241 ? -22.229 -5.088 15.629 1.00 87.06 241 HIS A N 1
ATOM 1943 C CA . HIS A 1 241 ? -21.316 -4.853 14.515 1.00 87.06 241 HIS A CA 1
ATOM 1944 C C . HIS A 1 241 ? -20.979 -3.369 14.402 1.00 87.06 241 HIS A C 1
ATOM 1946 O O . HIS A 1 241 ? -21.801 -2.497 14.690 1.00 87.06 241 HIS A O 1
ATOM 1952 N N . LEU A 1 242 ? -19.788 -3.083 13.877 1.00 92.44 242 LEU A N 1
ATOM 1953 C CA . LEU A 1 242 ? -19.437 -1.741 13.433 1.00 92.44 242 LEU A CA 1
ATOM 1954 C C . LEU A 1 242 ? -19.771 -1.575 11.955 1.00 92.44 242 LEU A C 1
ATOM 1956 O O . LEU A 1 242 ? -19.336 -2.357 11.111 1.00 92.44 242 LEU A O 1
ATOM 1960 N N . VAL A 1 243 ? -20.517 -0.526 11.643 1.00 91.94 243 VAL A N 1
ATOM 1961 C CA . VAL A 1 243 ? -20.833 -0.079 10.292 1.00 91.94 243 VAL A CA 1
ATOM 1962 C C . VAL A 1 243 ? -19.938 1.108 9.968 1.00 91.94 243 VAL A C 1
ATOM 1964 O O . VAL A 1 243 ? -20.143 2.202 10.492 1.00 91.94 243 VAL A O 1
ATOM 1967 N N . ILE A 1 244 ? -18.934 0.909 9.117 1.00 91.19 244 ILE A N 1
ATOM 1968 C CA . ILE A 1 244 ? -17.986 1.976 8.775 1.00 91.19 244 ILE A CA 1
ATOM 1969 C C . ILE A 1 244 ? -18.625 2.923 7.760 1.00 91.19 244 ILE A C 1
ATOM 1971 O O . ILE A 1 244 ? -19.133 2.484 6.726 1.00 91.19 244 ILE A O 1
ATOM 1975 N N . LYS A 1 245 ? -18.587 4.224 8.058 1.00 87.38 245 LYS A N 1
ATOM 1976 C CA . LYS A 1 245 ? -19.152 5.294 7.229 1.00 87.38 245 LYS A CA 1
ATOM 1977 C C . LYS A 1 245 ? -18.101 6.064 6.466 1.00 87.38 245 LYS A C 1
ATOM 1979 O O . LYS A 1 245 ? -18.336 6.429 5.319 1.00 87.38 245 LYS A O 1
ATOM 1984 N N . SER A 1 246 ? -16.966 6.342 7.092 1.00 85.00 246 SER A N 1
ATOM 1985 C CA . SER A 1 246 ? -15.886 7.083 6.459 1.00 85.00 246 SER A CA 1
ATOM 1986 C C . SER A 1 246 ? -14.527 6.582 6.919 1.00 85.00 246 SER A C 1
ATOM 1988 O O . SER A 1 246 ? -14.384 6.006 7.998 1.00 85.00 246 SER A O 1
ATOM 1990 N N . ILE A 1 247 ? -13.540 6.770 6.049 1.00 89.31 247 ILE A N 1
ATOM 1991 C CA . ILE A 1 247 ? -12.139 6.435 6.291 1.00 89.31 247 ILE A CA 1
ATOM 1992 C C . ILE A 1 247 ? -11.241 7.571 5.794 1.00 89.31 247 ILE A C 1
ATOM 1994 O O . ILE A 1 247 ? -11.663 8.354 4.935 1.00 89.31 247 ILE A O 1
ATOM 1998 N N . PRO A 1 248 ? -9.979 7.644 6.244 1.00 86.69 248 PRO A N 1
ATOM 1999 C CA . PRO A 1 248 ? -9.002 8.565 5.678 1.00 86.69 248 PRO A CA 1
ATOM 2000 C C . PRO A 1 248 ? -8.838 8.355 4.177 1.00 86.69 248 PRO A C 1
ATOM 2002 O O . PRO A 1 248 ? -8.671 7.225 3.711 1.00 86.69 248 PRO A O 1
ATOM 2005 N N . SER A 1 249 ? -8.819 9.446 3.415 1.00 84.38 249 SER A N 1
ATOM 2006 C CA . SER A 1 249 ? -8.660 9.415 1.954 1.00 84.38 249 SER A CA 1
ATOM 2007 C C . SER A 1 249 ? -7.375 8.689 1.519 1.00 84.38 249 SER A C 1
ATOM 2009 O O . SER A 1 249 ? -7.369 7.934 0.544 1.00 84.38 249 SER A O 1
ATOM 2011 N N . LEU A 1 250 ? -6.296 8.830 2.299 1.00 81.06 250 LEU A N 1
ATOM 2012 C CA . LEU A 1 250 ? -5.020 8.137 2.097 1.00 81.06 250 LEU A CA 1
ATOM 2013 C C . LEU A 1 250 ? -5.106 6.608 2.256 1.00 81.06 250 LEU A C 1
ATOM 2015 O O . LEU A 1 250 ? -4.201 5.907 1.810 1.00 81.06 250 LEU A O 1
ATOM 2019 N N . LEU A 1 251 ? -6.173 6.072 2.846 1.00 83.19 251 LEU A N 1
ATOM 2020 C CA . LEU A 1 251 ? -6.378 4.634 3.055 1.00 83.19 251 LEU A CA 1
ATOM 2021 C C . LEU A 1 251 ? -7.514 4.073 2.186 1.00 83.19 251 LEU A C 1
ATOM 2023 O O . LEU A 1 251 ? -7.938 2.939 2.377 1.00 83.19 251 LEU A O 1
ATOM 2027 N N . ALA A 1 252 ? -7.982 4.830 1.187 1.00 70.19 252 ALA A N 1
ATOM 2028 C CA . ALA A 1 252 ? -9.139 4.463 0.369 1.00 70.19 252 ALA A CA 1
ATOM 2029 C C . ALA A 1 252 ? -9.000 3.150 -0.427 1.00 70.19 252 ALA A C 1
ATOM 2031 O O . ALA A 1 252 ? -10.011 2.591 -0.844 1.00 70.19 252 ALA A O 1
ATOM 2032 N N . GLN A 1 253 ? -7.774 2.677 -0.667 1.00 71.19 253 GLN A N 1
ATOM 2033 C CA . GLN A 1 253 ? -7.491 1.449 -1.426 1.00 71.19 253 GLN A CA 1
ATOM 2034 C C . GLN A 1 253 ? -7.178 0.243 -0.522 1.00 71.19 253 GLN A C 1
ATOM 2036 O O . GLN A 1 253 ? -6.818 -0.821 -1.018 1.00 71.19 253 GLN A O 1
ATOM 2041 N N . VAL A 1 254 ? -7.276 0.408 0.799 1.00 76.69 254 VAL A N 1
ATOM 2042 C CA . VAL A 1 254 ? -6.977 -0.641 1.781 1.00 76.69 254 VAL A CA 1
ATOM 2043 C C . VAL A 1 254 ? -8.200 -1.528 1.992 1.00 76.69 254 VAL A C 1
ATOM 2045 O O . VAL A 1 254 ? -9.339 -1.077 1.875 1.00 76.69 254 VAL A O 1
ATOM 2048 N N . GLU A 1 255 ? -7.973 -2.793 2.341 1.00 81.19 255 GLU A N 1
ATOM 2049 C CA . GLU A 1 255 ? -9.042 -3.679 2.796 1.00 81.19 255 GLU A CA 1
ATOM 2050 C C . GLU A 1 255 ? -9.553 -3.201 4.168 1.00 81.19 255 GLU A C 1
ATOM 2052 O O . GLU A 1 255 ? -8.848 -3.235 5.181 1.00 81.19 255 GLU A O 1
ATOM 2057 N N . ILE A 1 256 ? -10.781 -2.679 4.181 1.00 83.69 256 ILE A N 1
ATOM 2058 C CA . ILE A 1 256 ? -11.324 -1.935 5.322 1.00 83.69 256 ILE A CA 1
ATOM 2059 C C . ILE A 1 256 ? -11.483 -2.841 6.545 1.00 83.69 256 ILE A C 1
ATOM 2061 O O . ILE A 1 256 ? -11.192 -2.400 7.654 1.00 83.69 256 ILE A O 1
ATOM 2065 N N . LYS A 1 257 ? -11.869 -4.114 6.385 1.00 85.81 257 LYS A N 1
ATOM 2066 C CA . LYS A 1 257 ? -12.036 -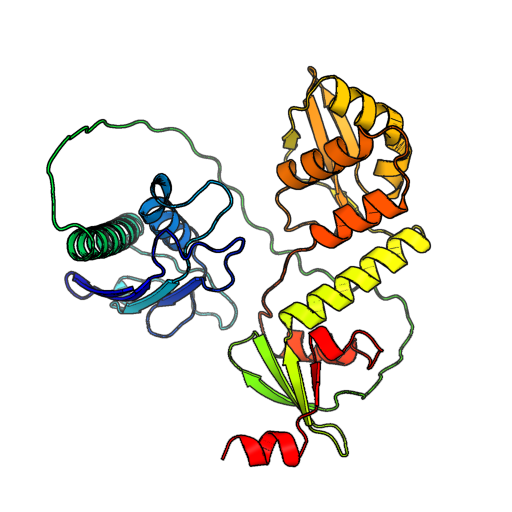5.015 7.537 1.00 85.81 257 LYS A CA 1
ATOM 2067 C C . LYS A 1 257 ? -10.702 -5.251 8.245 1.00 85.81 257 LYS A C 1
ATOM 2069 O O . LYS A 1 257 ? -10.629 -5.123 9.466 1.00 85.81 257 LYS A O 1
ATOM 2074 N N . GLN A 1 258 ? -9.633 -5.519 7.498 1.00 86.69 258 GLN A N 1
ATOM 2075 C CA . GLN A 1 258 ? -8.281 -5.689 8.034 1.00 86.69 258 GLN A CA 1
ATOM 2076 C C . GLN A 1 258 ? -7.768 -4.424 8.728 1.00 86.69 258 GLN A C 1
ATOM 2078 O O . GLN A 1 258 ? -7.135 -4.517 9.786 1.00 86.69 258 GLN A O 1
ATOM 2083 N N . LEU A 1 259 ? -8.059 -3.245 8.169 1.00 87.75 259 LEU A N 1
ATOM 2084 C CA . LEU A 1 259 ? -7.737 -1.966 8.798 1.00 87.75 259 LEU A CA 1
ATOM 2085 C C . LEU A 1 259 ? -8.433 -1.833 10.159 1.00 87.75 259 LEU A C 1
ATOM 2087 O O . LEU A 1 259 ? -7.763 -1.583 11.162 1.00 87.75 259 LEU A O 1
ATOM 2091 N N . ILE A 1 260 ? -9.750 -2.053 10.212 1.00 92.44 260 ILE A N 1
ATOM 2092 C CA . ILE A 1 260 ? -10.531 -1.931 11.449 1.00 92.44 260 ILE A CA 1
ATOM 2093 C C . ILE A 1 260 ? -10.079 -2.953 12.494 1.00 92.44 260 ILE A C 1
ATOM 2095 O O . ILE A 1 260 ? -9.871 -2.578 13.644 1.00 92.44 260 ILE A O 1
ATOM 2099 N N . HIS A 1 261 ? -9.819 -4.205 12.110 1.00 91.38 261 HIS A N 1
ATOM 2100 C CA . HIS A 1 261 ? -9.259 -5.201 13.029 1.00 91.38 261 HIS A CA 1
ATOM 2101 C C . HIS A 1 261 ? -7.880 -4.797 13.565 1.00 91.38 261 HIS A C 1
ATOM 2103 O O . HIS A 1 261 ? -7.615 -4.940 14.756 1.00 91.38 261 HIS A O 1
ATOM 2109 N N . SER A 1 262 ? -7.004 -4.251 12.717 1.00 91.62 262 SER A N 1
ATOM 2110 C CA . SER A 1 262 ? -5.677 -3.781 13.143 1.00 91.62 262 SER A CA 1
ATOM 2111 C C . SER A 1 262 ? -5.769 -2.648 14.166 1.00 91.62 262 SER A C 1
ATOM 2113 O O . SER A 1 262 ? -5.000 -2.607 15.129 1.00 91.62 262 SER A O 1
ATOM 2115 N N . ILE A 1 263 ? -6.714 -1.732 13.959 1.00 92.94 263 ILE A N 1
ATOM 2116 C CA . ILE A 1 263 ? -6.989 -0.619 14.867 1.00 92.94 263 ILE A CA 1
ATOM 2117 C C . ILE A 1 263 ? -7.574 -1.141 16.178 1.00 92.94 263 ILE A C 1
ATOM 2119 O O . ILE A 1 263 ? -7.047 -0.818 17.238 1.00 92.94 263 ILE A O 1
ATOM 2123 N N . ALA A 1 264 ? -8.598 -1.993 16.115 1.00 92.56 264 ALA A N 1
ATOM 2124 C CA . ALA A 1 264 ? -9.256 -2.550 17.291 1.00 92.56 264 ALA A CA 1
ATOM 2125 C C . ALA A 1 264 ? -8.286 -3.361 18.167 1.00 92.56 264 ALA A C 1
ATOM 2127 O O . ALA A 1 264 ? -8.259 -3.187 19.384 1.00 92.56 264 ALA A O 1
ATOM 2128 N N . ASN A 1 265 ? -7.417 -4.168 17.549 1.00 91.81 265 ASN A N 1
ATOM 2129 C CA . ASN A 1 265 ? -6.343 -4.885 18.245 1.00 91.81 265 ASN A CA 1
ATOM 2130 C C . ASN A 1 265 ? -5.377 -3.943 18.960 1.00 91.81 265 ASN A C 1
ATOM 2132 O O . ASN A 1 265 ? -4.891 -4.255 20.040 1.00 91.81 265 ASN A O 1
ATOM 2136 N N . THR A 1 266 ? -5.078 -2.797 18.350 1.00 91.75 266 THR A N 1
ATOM 2137 C CA . THR A 1 266 ? -4.174 -1.820 18.959 1.00 91.75 266 THR A CA 1
ATOM 2138 C C . THR A 1 266 ? -4.854 -1.161 20.152 1.00 91.75 266 THR A C 1
ATOM 2140 O O . THR A 1 266 ? -4.268 -1.170 21.225 1.00 91.75 266 THR A O 1
ATOM 2143 N N . LEU A 1 267 ? -6.101 -0.703 19.979 1.00 91.25 267 LEU A N 1
ATOM 2144 C CA . LEU A 1 267 ? -6.917 -0.037 21.002 1.00 91.25 267 LEU A CA 1
ATOM 2145 C C . LEU A 1 267 ? -7.242 -0.904 22.219 1.00 91.25 267 LEU A C 1
ATOM 2147 O O . LEU A 1 267 ? -7.450 -0.357 23.297 1.00 91.25 267 LEU A O 1
ATOM 2151 N N . SER A 1 268 ? -7.308 -2.227 22.050 1.00 87.75 268 SER A N 1
ATOM 2152 C CA . SER A 1 268 ? -7.586 -3.159 23.155 1.00 87.75 268 SER A CA 1
ATOM 2153 C C . SER A 1 268 ? -6.455 -3.179 24.193 1.00 87.75 268 SER A C 1
ATOM 2155 O O . SER A 1 268 ? -6.660 -3.607 25.319 1.00 87.75 268 SER A O 1
ATOM 2157 N N . ASN A 1 269 ? -5.269 -2.659 23.857 1.00 84.69 269 ASN A N 1
ATOM 2158 C CA . ASN A 1 269 ? -4.182 -2.502 24.817 1.00 84.69 269 ASN A CA 1
ATOM 2159 C C . ASN A 1 269 ? -4.376 -1.213 25.649 1.00 84.69 269 ASN A C 1
ATOM 2161 O O . ASN A 1 269 ? -4.499 -0.117 25.093 1.00 84.69 269 ASN A O 1
ATOM 2165 N N . ASP A 1 270 ? -4.326 -1.326 26.983 1.00 63.16 270 ASP A N 1
ATOM 2166 C CA . ASP A 1 270 ? -4.710 -0.299 27.983 1.00 63.16 270 ASP A CA 1
ATOM 2167 C C . ASP A 1 270 ? -3.933 1.045 27.949 1.00 63.16 270 ASP A C 1
ATOM 2169 O O . ASP A 1 270 ? -4.240 1.980 28.693 1.00 63.16 270 ASP A O 1
ATOM 2173 N N . HIS A 1 271 ? -2.945 1.203 27.061 1.00 67.19 271 HIS A N 1
ATOM 2174 C CA . HIS A 1 271 ? -2.112 2.410 26.937 1.00 67.19 271 HIS A CA 1
ATOM 2175 C C . HIS A 1 271 ? -2.056 2.983 25.519 1.00 67.19 271 HIS A C 1
ATOM 2177 O O . HIS A 1 271 ? -1.055 3.591 25.124 1.00 67.19 271 HIS A O 1
ATOM 2183 N N . THR A 1 272 ? -3.121 2.794 24.740 1.00 71.31 272 THR A N 1
ATOM 2184 C CA . THR A 1 272 ? -3.107 3.212 23.339 1.00 71.31 272 THR A CA 1
ATOM 2185 C C . THR A 1 272 ? -3.021 4.727 23.185 1.00 71.31 272 THR A C 1
ATOM 2187 O O . THR A 1 272 ? -3.921 5.468 23.573 1.00 71.31 272 THR A O 1
ATOM 2190 N N . LYS A 1 273 ? -1.922 5.191 22.583 1.00 80.62 273 LYS A N 1
ATOM 2191 C CA . LYS A 1 273 ? -1.695 6.599 22.224 1.00 80.62 273 LYS A CA 1
ATOM 2192 C C . LYS A 1 273 ? -1.934 6.821 20.733 1.00 80.62 273 LYS A C 1
ATOM 2194 O O . LYS A 1 273 ? -1.764 5.911 19.921 1.00 80.62 273 LYS A O 1
ATOM 2199 N N . ILE A 1 274 ? -2.214 8.070 20.357 1.00 84.50 274 ILE A N 1
ATOM 2200 C CA . ILE A 1 274 ? -2.343 8.494 18.953 1.00 84.50 274 ILE A CA 1
ATOM 2201 C C . ILE A 1 274 ? -1.128 8.095 18.097 1.00 84.50 274 ILE A C 1
ATOM 2203 O O . ILE A 1 274 ? -1.277 7.750 16.928 1.00 84.50 274 ILE A O 1
ATOM 2207 N N . GLU A 1 275 ? 0.070 8.052 18.683 1.00 86.12 275 GLU A N 1
ATOM 2208 C CA . GLU A 1 275 ? 1.309 7.622 18.020 1.00 86.12 275 GLU A CA 1
ATOM 2209 C C . GLU A 1 275 ? 1.274 6.149 17.582 1.00 86.12 275 GLU A C 1
ATOM 2211 O O . GLU A 1 275 ? 1.744 5.800 16.493 1.00 86.12 275 GLU A O 1
ATOM 2216 N N . GLN A 1 276 ? 0.677 5.276 18.398 1.00 88.31 276 GLN A N 1
ATOM 2217 C CA . GLN A 1 276 ? 0.540 3.856 18.076 1.00 88.31 276 GLN A CA 1
ATOM 2218 C C . GLN A 1 276 ? -0.463 3.661 16.938 1.00 88.31 276 GLN A C 1
ATOM 2220 O O . GLN A 1 276 ? -0.158 2.963 15.971 1.00 88.31 276 GLN A O 1
ATOM 2225 N N . LEU A 1 277 ? -1.602 4.358 16.980 1.00 90.50 277 LEU A N 1
ATOM 2226 C CA . LEU A 1 277 ? -2.567 4.351 15.877 1.00 90.50 277 LEU A CA 1
ATOM 2227 C C . LEU A 1 277 ? -1.957 4.918 14.595 1.00 90.50 277 LEU A C 1
ATOM 2229 O O . LEU A 1 277 ? -2.071 4.307 13.539 1.00 90.50 277 LEU A O 1
ATOM 2233 N N . THR A 1 278 ? -1.215 6.021 14.687 1.00 89.19 278 THR A N 1
ATOM 2234 C CA . THR A 1 278 ? -0.489 6.608 13.551 1.00 89.19 278 THR A CA 1
ATOM 2235 C C . THR A 1 278 ? 0.476 5.597 12.928 1.00 89.19 278 THR A C 1
ATOM 2237 O O . THR A 1 278 ? 0.594 5.504 11.707 1.00 89.19 278 THR A O 1
ATOM 2240 N N . THR A 1 279 ? 1.141 4.785 13.751 1.00 89.88 279 THR A N 1
ATOM 2241 C CA . THR A 1 279 ? 2.018 3.705 13.280 1.00 89.88 279 THR A CA 1
ATOM 2242 C C . THR A 1 279 ? 1.237 2.606 12.558 1.00 89.88 279 THR A C 1
ATOM 2244 O O . THR A 1 279 ? 1.673 2.146 11.501 1.00 89.88 279 THR A O 1
ATOM 2247 N N . VAL A 1 280 ? 0.063 2.225 13.070 1.00 90.88 280 VAL A N 1
ATOM 2248 C CA . VAL A 1 280 ? -0.836 1.263 12.414 1.00 90.88 280 VAL A CA 1
ATOM 2249 C C . VAL A 1 280 ? -1.309 1.795 11.064 1.00 90.88 280 VAL A C 1
ATOM 2251 O O . VAL A 1 280 ? -1.164 1.092 10.067 1.00 90.88 280 VAL A O 1
ATOM 2254 N N . LEU A 1 281 ? -1.794 3.039 10.999 1.00 89.31 281 LEU A N 1
ATOM 2255 C CA . LEU A 1 281 ? -2.254 3.662 9.753 1.00 89.31 281 LEU A CA 1
ATOM 2256 C C . LEU A 1 281 ? -1.122 3.738 8.717 1.00 89.31 281 LEU A C 1
ATOM 2258 O O . LEU A 1 281 ? -1.320 3.365 7.563 1.00 89.31 281 LEU A O 1
ATOM 2262 N N . LYS A 1 282 ? 0.094 4.126 9.133 1.00 88.19 282 LYS A N 1
ATOM 2263 C CA . LYS A 1 282 ? 1.278 4.151 8.254 1.00 88.19 282 LYS A CA 1
ATOM 2264 C C . LYS A 1 282 ? 1.632 2.776 7.688 1.00 88.19 282 LYS A C 1
ATOM 2266 O O . LYS A 1 282 ? 2.101 2.701 6.559 1.00 88.19 282 LYS A O 1
ATOM 2271 N N . ARG A 1 283 ? 1.443 1.702 8.459 1.00 87.44 283 ARG A N 1
ATOM 2272 C CA . ARG A 1 283 ? 1.718 0.324 8.016 1.00 87.44 283 ARG A CA 1
ATOM 2273 C C . ARG A 1 283 ? 0.682 -0.190 7.018 1.00 87.44 283 ARG A C 1
ATOM 2275 O O . ARG A 1 283 ? 1.006 -1.065 6.227 1.00 87.44 283 ARG A O 1
ATOM 2282 N N . GLN A 1 284 ? -0.536 0.339 7.071 1.00 84.50 284 GLN A N 1
ATOM 2283 C CA . GLN A 1 284 ? -1.629 -0.049 6.181 1.00 84.50 284 GLN A CA 1
ATOM 2284 C C . GLN A 1 284 ? -1.640 0.736 4.863 1.00 84.50 284 GLN A C 1
ATOM 2286 O O . GLN A 1 284 ? -2.464 0.448 4.001 1.00 84.50 284 GLN A O 1
ATOM 2291 N N . LEU A 1 285 ? -0.753 1.722 4.678 1.00 82.19 285 LEU A N 1
ATOM 2292 C CA . LEU A 1 285 ? -0.667 2.447 3.414 1.00 82.19 285 LEU A CA 1
ATOM 2293 C C . LEU A 1 285 ? -0.284 1.488 2.272 1.00 82.19 285 LEU A C 1
ATOM 2295 O O . LEU A 1 285 ? 0.713 0.775 2.379 1.00 82.19 285 LEU A O 1
ATOM 2299 N N . PRO A 1 286 ? -1.056 1.465 1.174 1.00 73.69 286 PRO A N 1
ATOM 2300 C CA . PRO A 1 286 ? -0.784 0.566 0.068 1.00 73.69 286 PRO A CA 1
ATOM 2301 C C . PRO A 1 286 ? 0.393 1.073 -0.765 1.00 73.69 286 PRO A C 1
ATOM 2303 O O . PRO A 1 286 ? 0.616 2.279 -0.905 1.00 73.69 286 PRO A O 1
ATOM 2306 N N . LEU A 1 287 ? 1.103 0.131 -1.376 1.00 77.62 287 LEU A N 1
ATOM 2307 C CA . LEU A 1 287 ? 2.038 0.405 -2.458 1.00 77.62 287 LEU A CA 1
ATOM 2308 C C . LEU A 1 287 ? 1.253 0.537 -3.757 1.00 77.62 287 LEU A C 1
ATOM 2310 O O . LEU A 1 287 ? 0.617 -0.415 -4.211 1.00 77.62 287 LEU A O 1
ATOM 2314 N N . ILE A 1 288 ? 1.272 1.735 -4.332 1.00 72.44 288 ILE A N 1
ATOM 2315 C CA . ILE A 1 288 ? 0.499 2.059 -5.527 1.00 72.44 288 ILE A CA 1
ATOM 2316 C C . ILE A 1 288 ? 1.441 2.019 -6.733 1.00 72.44 288 ILE A C 1
ATOM 2318 O O . ILE A 1 288 ? 2.513 2.620 -6.697 1.00 72.44 288 ILE A O 1
ATOM 2322 N N . PRO A 1 289 ? 1.090 1.295 -7.809 1.00 66.62 289 PRO A N 1
ATOM 2323 C CA . PRO A 1 289 ? 1.891 1.303 -9.020 1.00 66.62 289 PRO A CA 1
ATOM 2324 C C . PRO A 1 289 ? 1.726 2.627 -9.767 1.00 66.62 289 PRO A C 1
ATOM 2326 O O . PRO A 1 289 ? 0.608 3.119 -9.955 1.00 66.62 289 PRO A O 1
ATOM 2329 N N . ILE A 1 290 ? 2.832 3.149 -10.293 1.00 71.88 290 ILE A N 1
ATOM 2330 C CA . ILE A 1 290 ? 2.810 4.332 -11.146 1.00 71.88 290 ILE A CA 1
ATOM 2331 C C . ILE A 1 290 ? 2.187 3.978 -12.493 1.00 71.88 290 ILE A C 1
ATOM 2333 O O . ILE A 1 290 ? 2.649 3.084 -13.196 1.00 71.88 290 ILE A O 1
ATOM 2337 N N . GLN A 1 291 ? 1.111 4.679 -12.846 1.00 62.22 291 GLN A N 1
ATOM 2338 C CA . GLN A 1 291 ? 0.309 4.360 -14.029 1.00 62.22 291 GLN A CA 1
ATOM 2339 C C . GLN A 1 291 ? 0.866 4.967 -15.321 1.00 62.22 291 GLN A C 1
ATOM 2341 O O . GLN A 1 291 ? 0.613 4.437 -16.398 1.00 62.22 291 GLN A O 1
ATOM 2346 N N . ASN A 1 292 ? 1.580 6.094 -15.238 1.00 67.94 292 ASN A N 1
ATOM 2347 C CA . ASN A 1 292 ? 2.104 6.808 -16.400 1.00 67.94 292 ASN A CA 1
ATOM 2348 C C . ASN A 1 292 ? 3.308 7.694 -16.038 1.00 67.94 292 ASN A C 1
ATOM 2350 O O . ASN A 1 292 ? 3.605 7.931 -14.866 1.00 67.94 292 ASN A O 1
ATOM 2354 N N . VAL A 1 293 ? 3.998 8.181 -17.071 1.00 71.88 293 VAL A N 1
ATOM 2355 C CA . VAL A 1 293 ? 5.193 9.028 -16.935 1.00 71.88 293 VAL A CA 1
ATOM 2356 C C . VAL A 1 293 ? 4.855 10.362 -16.269 1.00 71.88 293 VAL A C 1
ATOM 2358 O O . VAL A 1 293 ? 5.605 10.807 -15.411 1.00 71.88 293 VAL A O 1
ATOM 2361 N N . GLN A 1 294 ? 3.695 10.957 -16.565 1.00 75.81 294 GLN A N 1
ATOM 2362 C CA . GLN A 1 294 ? 3.277 12.222 -15.948 1.00 75.81 294 GLN A CA 1
ATOM 2363 C C . GLN A 1 294 ? 3.124 12.103 -14.423 1.00 75.81 294 GLN A C 1
ATOM 2365 O O . GLN A 1 294 ? 3.475 13.019 -13.681 1.00 75.81 294 GLN A O 1
ATOM 2370 N N . HIS A 1 295 ? 2.627 10.962 -13.940 1.00 75.25 295 HIS A N 1
ATOM 2371 C CA . HIS A 1 295 ? 2.540 10.664 -12.515 1.00 75.25 295 HIS A CA 1
ATOM 2372 C C . HIS A 1 295 ? 3.938 10.531 -11.902 1.00 75.25 295 HIS A C 1
ATOM 2374 O O . HIS A 1 295 ? 4.180 11.101 -10.842 1.00 75.25 295 HIS A O 1
ATOM 2380 N N . ALA A 1 296 ? 4.871 9.860 -12.589 1.00 77.31 296 ALA A N 1
ATOM 2381 C CA . ALA A 1 296 ? 6.265 9.783 -12.151 1.00 77.31 296 ALA A CA 1
ATOM 2382 C C . ALA A 1 296 ? 6.912 11.177 -12.053 1.00 77.31 296 ALA A C 1
ATOM 2384 O O . ALA A 1 296 ? 7.526 11.494 -11.041 1.00 77.31 296 ALA A O 1
ATOM 2385 N N . GLU A 1 297 ? 6.728 12.037 -13.057 1.00 82.75 297 GLU A N 1
ATOM 2386 C CA . GLU A 1 297 ? 7.249 13.411 -13.051 1.00 82.75 297 GLU A CA 1
ATOM 2387 C C . GLU A 1 297 ? 6.661 14.247 -11.912 1.00 82.75 297 GLU A C 1
ATOM 2389 O O . GLU A 1 297 ? 7.383 14.966 -11.220 1.00 82.75 297 GLU A O 1
ATOM 2394 N N . SER A 1 298 ? 5.347 14.151 -11.695 1.00 82.25 298 SER A N 1
ATOM 2395 C CA . SER A 1 298 ? 4.672 14.852 -10.601 1.00 82.25 298 SER A CA 1
ATOM 2396 C C . SER A 1 298 ? 5.142 14.367 -9.232 1.00 82.25 298 SER A C 1
ATOM 2398 O O . SER A 1 298 ? 5.283 15.185 -8.321 1.00 82.25 298 SER A O 1
ATOM 2400 N N . LEU A 1 299 ? 5.397 13.065 -9.088 1.00 84.81 299 LEU A N 1
ATOM 2401 C CA . LEU A 1 299 ? 5.947 12.485 -7.871 1.00 84.81 299 LEU A CA 1
ATOM 2402 C C . LEU A 1 299 ? 7.359 13.009 -7.615 1.00 84.81 299 LEU A C 1
ATOM 2404 O O . LEU A 1 299 ? 7.624 13.503 -6.528 1.00 84.81 299 LEU A O 1
ATOM 2408 N N . ILE A 1 300 ? 8.245 12.956 -8.612 1.00 85.56 300 ILE A N 1
ATOM 2409 C CA . ILE A 1 300 ? 9.647 13.376 -8.468 1.00 85.56 300 ILE A CA 1
ATOM 2410 C C . ILE A 1 300 ? 9.753 14.839 -8.043 1.00 85.56 300 ILE A C 1
ATOM 2412 O O . ILE A 1 300 ? 10.534 15.147 -7.151 1.00 85.56 300 ILE A O 1
ATOM 2416 N N . LYS A 1 301 ? 8.905 15.718 -8.590 1.00 85.12 301 LYS A N 1
ATOM 2417 C CA . LYS A 1 301 ? 8.837 17.134 -8.185 1.00 85.12 301 LYS A CA 1
ATOM 2418 C C . LYS A 1 301 ? 8.445 17.351 -6.719 1.00 85.12 301 LYS A C 1
ATOM 2420 O O . LYS A 1 301 ? 8.683 18.430 -6.192 1.00 85.12 301 LYS A O 1
ATOM 2425 N N . GLN A 1 302 ? 7.801 16.371 -6.086 1.00 82.94 302 GLN A N 1
ATOM 2426 C CA . GLN A 1 302 ? 7.412 16.415 -4.673 1.00 82.94 302 GLN A CA 1
ATOM 2427 C C . GLN A 1 302 ? 8.443 15.749 -3.753 1.00 82.94 302 GLN A C 1
ATOM 2429 O O . GLN A 1 302 ? 8.322 15.854 -2.532 1.00 82.94 302 GLN A O 1
ATOM 2434 N N . LEU A 1 303 ? 9.420 15.029 -4.309 1.00 84.50 303 LEU A N 1
ATOM 2435 C CA . LEU A 1 303 ? 10.463 14.379 -3.529 1.00 84.50 303 LEU A CA 1
ATOM 2436 C C . LEU A 1 303 ? 11.586 15.373 -3.236 1.00 84.50 303 LEU A C 1
ATOM 2438 O O . LEU A 1 303 ? 12.029 16.109 -4.112 1.00 84.50 303 LEU A O 1
ATOM 2442 N N . SER A 1 304 ? 12.096 15.316 -2.012 1.00 80.38 304 SER A N 1
ATOM 2443 C CA . SER A 1 304 ? 13.316 16.007 -1.609 1.00 80.38 304 SER A CA 1
ATOM 2444 C C . SER A 1 304 ? 14.324 15.016 -1.038 1.00 80.38 304 SER A C 1
ATOM 2446 O O . SER A 1 304 ? 13.964 13.949 -0.514 1.00 80.38 304 SER A O 1
ATOM 2448 N N . ILE A 1 305 ? 15.608 15.347 -1.151 1.00 71.94 305 ILE A N 1
ATOM 2449 C CA . ILE A 1 305 ? 16.668 14.572 -0.513 1.00 71.94 305 ILE A CA 1
ATOM 2450 C C . ILE A 1 305 ? 16.560 14.774 1.001 1.00 71.94 305 ILE A C 1
ATOM 2452 O O . ILE A 1 305 ? 16.639 15.881 1.529 1.00 71.94 305 ILE A O 1
ATOM 2456 N N . SER A 1 306 ? 16.382 13.671 1.718 1.00 70.81 306 SER A N 1
ATOM 2457 C CA . SER A 1 306 ? 16.331 13.627 3.176 1.00 70.81 306 SER A CA 1
ATOM 2458 C C . SER A 1 306 ? 17.082 12.398 3.686 1.00 70.81 306 SER A C 1
ATOM 2460 O O . SER A 1 306 ? 17.374 11.473 2.927 1.00 70.81 306 SER A O 1
ATOM 2462 N N . ASN A 1 307 ? 17.363 12.330 4.989 1.00 56.25 307 ASN A N 1
ATOM 2463 C CA . ASN A 1 307 ? 18.087 11.194 5.581 1.00 56.25 307 ASN A CA 1
ATOM 2464 C C . ASN A 1 307 ? 17.414 9.824 5.336 1.00 56.25 307 ASN A C 1
ATOM 2466 O O . ASN A 1 307 ? 18.093 8.802 5.374 1.00 56.25 307 ASN A O 1
ATOM 2470 N N . ASN A 1 308 ? 16.107 9.789 5.043 1.00 60.09 308 ASN A N 1
ATOM 2471 C CA . ASN A 1 308 ? 15.363 8.560 4.736 1.00 60.09 308 ASN A CA 1
ATOM 2472 C C . ASN A 1 308 ? 15.325 8.208 3.239 1.00 60.09 308 ASN A C 1
ATOM 2474 O O . ASN A 1 308 ? 14.764 7.173 2.872 1.00 60.09 308 ASN A O 1
ATOM 2478 N N . SER A 1 309 ? 15.910 9.037 2.369 1.00 64.12 309 SER A N 1
ATOM 2479 C CA . SER A 1 309 ? 15.900 8.812 0.920 1.00 64.12 309 SER A CA 1
ATOM 2480 C C . SER A 1 309 ? 16.698 7.574 0.506 1.00 64.12 309 SER A C 1
ATOM 2482 O O . SER A 1 309 ? 16.422 7.008 -0.542 1.00 64.12 309 SER A O 1
ATOM 2484 N N . THR A 1 310 ? 17.615 7.076 1.341 1.00 62.72 310 THR A N 1
ATOM 2485 C CA . THR A 1 310 ? 18.448 5.887 1.061 1.00 62.72 310 THR A CA 1
ATOM 2486 C C . THR A 1 310 ? 17.660 4.585 0.887 1.00 62.72 310 THR A C 1
ATOM 2488 O O . THR A 1 310 ? 18.177 3.629 0.315 1.00 62.72 310 THR A O 1
ATOM 2491 N N . ILE A 1 311 ? 16.410 4.532 1.363 1.00 76.62 311 ILE A N 1
ATOM 2492 C CA . ILE A 1 311 ? 15.550 3.340 1.281 1.00 76.62 311 ILE A CA 1
ATOM 2493 C C . ILE A 1 311 ? 14.959 3.172 -0.126 1.00 76.62 311 ILE A C 1
ATOM 2495 O O . ILE A 1 311 ? 14.709 2.052 -0.567 1.00 76.62 311 ILE A O 1
ATOM 2499 N N . TRP A 1 312 ? 14.724 4.279 -0.830 1.00 86.69 312 TRP A N 1
ATOM 2500 C CA . TRP A 1 312 ? 14.030 4.299 -2.121 1.00 86.69 312 TRP A CA 1
ATOM 2501 C C . TRP A 1 312 ? 14.810 5.016 -3.224 1.00 86.69 312 TRP A C 1
ATOM 2503 O O . TRP A 1 312 ? 14.392 4.980 -4.375 1.00 86.69 312 TRP A O 1
ATOM 2513 N N . CYS A 1 313 ? 15.943 5.636 -2.905 1.00 88.00 313 CYS A N 1
ATOM 2514 C CA . CYS A 1 313 ? 16.818 6.325 -3.839 1.00 88.00 313 CYS A CA 1
ATOM 2515 C C . CYS A 1 313 ? 18.275 5.931 -3.597 1.00 88.00 313 CYS A C 1
ATOM 2517 O O . CYS A 1 313 ? 18.757 5.881 -2.463 1.00 88.00 313 CYS A O 1
ATOM 2519 N N . ARG A 1 314 ? 18.992 5.681 -4.692 1.00 87.06 314 ARG A N 1
ATOM 2520 C CA . ARG A 1 314 ? 20.426 5.423 -4.686 1.00 87.06 314 ARG A CA 1
ATOM 2521 C C . ARG A 1 314 ? 21.115 6.299 -5.718 1.00 87.06 314 ARG A C 1
ATOM 2523 O O . ARG A 1 314 ? 20.732 6.304 -6.885 1.00 87.06 314 ARG A O 1
ATOM 2530 N N . ARG A 1 315 ? 22.174 6.989 -5.299 1.00 87.88 315 ARG A N 1
ATOM 2531 C CA . ARG A 1 315 ? 23.067 7.690 -6.222 1.00 87.88 315 ARG A CA 1
ATOM 2532 C C . ARG A 1 315 ? 23.904 6.679 -7.006 1.00 87.88 315 ARG A C 1
ATOM 2534 O O . ARG A 1 315 ? 24.492 5.773 -6.415 1.00 87.88 315 ARG A O 1
ATOM 2541 N N . LEU A 1 316 ? 23.944 6.837 -8.321 1.00 84.44 316 LEU A N 1
ATOM 2542 C CA . LEU A 1 316 ? 24.768 6.059 -9.236 1.00 84.44 316 LEU A CA 1
ATOM 2543 C C . LEU A 1 316 ? 26.092 6.799 -9.427 1.00 84.44 316 LEU A C 1
ATOM 2545 O O . LEU A 1 316 ? 26.195 7.697 -10.258 1.00 84.44 316 LEU A O 1
ATOM 2549 N N . ASP A 1 317 ? 27.097 6.456 -8.621 1.00 80.06 317 ASP A N 1
ATOM 2550 C CA . ASP A 1 317 ? 28.445 6.991 -8.792 1.00 80.06 317 ASP A CA 1
ATOM 2551 C C . ASP A 1 317 ? 29.273 6.141 -9.767 1.00 80.06 317 ASP A C 1
ATOM 2553 O O . ASP A 1 317 ? 28.980 4.971 -10.035 1.00 80.06 317 ASP A O 1
ATOM 2557 N N . GLN A 1 318 ? 30.338 6.742 -10.304 1.00 70.94 318 GLN A N 1
ATOM 2558 C CA . GLN A 1 318 ? 31.226 6.079 -11.258 1.00 70.94 318 GLN A CA 1
ATOM 2559 C C . GLN A 1 318 ? 31.800 4.773 -10.694 1.00 70.94 318 GLN A C 1
ATOM 2561 O O . GLN A 1 318 ? 31.954 3.820 -11.446 1.00 70.94 318 GLN A O 1
ATOM 2566 N N . LYS A 1 319 ? 32.048 4.702 -9.378 1.00 72.44 319 LYS A N 1
ATOM 2567 C CA . LYS A 1 319 ? 32.536 3.500 -8.684 1.00 72.44 319 LYS A CA 1
ATOM 2568 C C . LYS A 1 319 ? 31.519 2.355 -8.706 1.00 72.44 319 LYS A C 1
ATOM 2570 O O . LYS A 1 319 ? 31.895 1.219 -8.977 1.00 72.44 319 LYS A O 1
ATOM 2575 N N . THR A 1 320 ? 30.246 2.650 -8.437 1.00 67.44 320 THR A N 1
ATOM 2576 C CA . THR A 1 320 ? 29.139 1.681 -8.485 1.00 67.44 320 THR A CA 1
ATOM 2577 C C . THR A 1 320 ? 28.899 1.206 -9.913 1.00 67.44 320 THR A C 1
ATOM 2579 O O . THR A 1 320 ? 28.660 0.022 -10.135 1.00 67.44 320 THR A O 1
ATOM 2582 N N . LEU A 1 321 ? 28.986 2.113 -10.890 1.00 69.38 321 LEU A N 1
ATOM 2583 C CA . LEU A 1 321 ? 28.826 1.768 -12.301 1.00 69.38 321 LEU A CA 1
ATOM 2584 C C . LEU A 1 321 ? 30.002 0.931 -12.813 1.00 69.38 321 LEU A C 1
ATOM 2586 O O . LEU A 1 321 ? 29.783 -0.066 -13.488 1.00 69.38 321 LEU A O 1
ATOM 2590 N N . SER A 1 322 ? 31.236 1.282 -12.449 1.00 70.12 322 SER A N 1
ATOM 2591 C CA . SER A 1 322 ? 32.432 0.557 -12.880 1.00 70.12 322 SER A CA 1
ATOM 2592 C C . SER A 1 322 ? 32.604 -0.800 -12.206 1.00 70.12 322 SER A C 1
ATOM 2594 O O . SER A 1 322 ? 33.333 -1.619 -12.729 1.00 70.12 322 SER A O 1
ATOM 2596 N N . SER A 1 323 ? 31.983 -1.055 -11.047 1.00 67.44 323 SER A N 1
ATOM 2597 C CA . SER A 1 323 ? 32.037 -2.376 -10.396 1.00 67.44 323 SER A CA 1
ATOM 2598 C C . SER A 1 323 ? 31.080 -3.406 -11.007 1.00 67.44 323 SER A C 1
ATOM 2600 O O . SER A 1 323 ? 31.076 -4.558 -10.583 1.00 67.44 323 SER A O 1
ATOM 2602 N N . LEU A 1 324 ? 30.211 -2.978 -11.927 1.00 52.41 324 LEU A N 1
ATOM 2603 C CA . LEU A 1 324 ? 29.238 -3.830 -12.618 1.00 52.41 324 LEU A CA 1
ATOM 2604 C C . LEU A 1 324 ? 29.751 -4.345 -13.973 1.00 52.41 324 LEU A C 1
ATOM 2606 O O . LEU A 1 324 ? 29.097 -5.203 -14.566 1.00 52.41 324 LEU A O 1
ATOM 2610 N N . PHE A 1 325 ? 30.889 -3.825 -14.438 1.00 47.47 325 PHE A N 1
ATOM 2611 C CA . PHE A 1 325 ? 31.581 -4.202 -15.671 1.00 47.47 325 PHE A CA 1
ATOM 2612 C C . PHE A 1 325 ? 32.999 -4.673 -15.345 1.00 47.47 325 PHE A C 1
ATOM 2614 O O . PHE A 1 325 ? 33.512 -5.514 -16.113 1.00 47.47 325 PHE A O 1
#

Foldseek 3Di:
DWFWDDDPQKIKTWDWDALVSWALDQPQPFEEEPRHTADEPLLLVLQCLLCVVSHDPNTHIHIHMYMYHDPVQKAPVDDPQDRYIDGPCSVVVSVVNSVRSNVVNVVVVVVVDDDDDDDDDDDDDDDDDDDDDDDDDDDPDPPDPDDPPQPCVQPAFPDDDPLFWTWGDDPPWIKIFGLLVLVLVLLLVVLVVCLVVLNFDKDFDPDWDKEADPPLLLVLCVVCQVVVVSQRWDWDDDPNITTTTMHGPQLVPFDVRVLSHLQSVQSSPPDRDSVSNSVSVSVRRDRDRRSDPVSSVVSSSSDDDDPPRVVGMDIDDPVNVVVVD

Sequence (325 aa):
LFIQQQYDDIELKGWLGTAQAHRPQTDVNYFYINGRVIRDRVINHAIRQAYSDLIPVGRYPAFVLYLTMPLDRVDINVHPTKHEVRFRDARLIHGLITKAIQEALASSMDTLSVDHPNTSYASELQTNSHIAEQTHHYQNQPILSSHNISTDDFGSITALLHQRYVITQSTQDLFLIDLQMAEHSLRRQQLELAIKTNSLSTRAILVPIKVSLSTEQHQAVIKNRDLLLSLGLDFQEQDNHLVIKSIPSLLAQVEIKQLIHSIANTLSNDHTKIEQLTTVLKRQLPLIPIQNVQHAESLIKQLSISNNSTIWCRRLDQKTLSSLF